Protein AF-A0A937B0P5-F1 (afdb_monomer_lite)

Foldseek 3Di:
DVVVVVVVVVVVVVVVVVPDPPDDPPDDDDDDDDQPDDDPDQDCVVDVDCSNCVVNVVVDQDQWDADPVDPDGDLLRIDGRNHPDDDDDPVVVVVVVVVVVVVVVVVVVVVVCVVVVDDDPVVVDPVVVVLLVLLCQQLAVPDPVSSVVSCCCLVVQLVVCVVVPPCSVVVSVVVSVVSCVVPVRHDDDPDDPPDDDDPPDDPSHD

Structure (mmCIF, N/CA/C/O backbone):
data_AF-A0A937B0P5-F1
#
_entry.id   AF-A0A937B0P5-F1
#
loop_
_atom_site.group_PDB
_atom_site.id
_atom_site.type_symbol
_atom_site.label_atom_id
_atom_site.label_alt_id
_atom_site.label_comp_id
_atom_site.label_asym_id
_atom_site.label_entity_id
_atom_site.label_seq_id
_atom_site.pdbx_PDB_ins_code
_atom_site.Cartn_x
_atom_site.Cartn_y
_atom_site.Cartn_z
_atom_site.occupancy
_atom_site.B_iso_or_equiv
_atom_site.auth_seq_id
_atom_site.auth_comp_id
_atom_site.auth_asym_id
_atom_site.auth_atom_id
_atom_site.pdbx_PDB_model_num
ATOM 1 N N . MET A 1 1 ? -67.106 -35.138 33.686 1.00 59.16 1 MET A N 1
ATOM 2 C CA . MET A 1 1 ? -66.802 -33.686 33.693 1.00 59.16 1 MET A CA 1
ATOM 3 C C . MET A 1 1 ? -65.522 -33.368 34.479 1.00 59.16 1 MET A C 1
ATOM 5 O O . MET A 1 1 ? -64.676 -32.658 33.954 1.00 59.16 1 MET A O 1
ATOM 9 N N . TYR A 1 2 ? -65.306 -33.966 35.658 1.00 56.88 2 TYR A N 1
ATOM 10 C CA . TYR A 1 2 ? -64.129 -33.728 36.516 1.00 5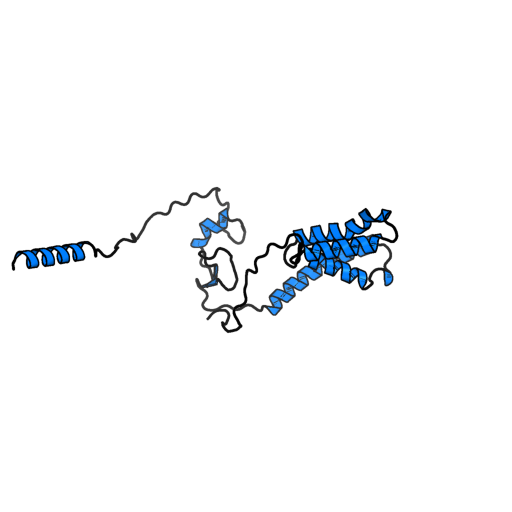6.88 2 TYR A CA 1
ATOM 11 C C . TYR A 1 2 ? -62.754 -34.100 35.920 1.00 56.88 2 TYR A C 1
ATOM 13 O O . TYR A 1 2 ? -61.781 -33.389 36.148 1.00 56.88 2 TYR A O 1
ATOM 21 N N . THR A 1 3 ? -62.661 -35.142 35.087 1.00 57.88 3 THR A N 1
ATOM 22 C CA . THR A 1 3 ? -61.377 -35.602 34.514 1.00 57.88 3 THR A CA 1
ATOM 23 C C . THR A 1 3 ? -60.754 -34.604 33.531 1.00 57.88 3 THR A C 1
ATOM 25 O O . THR A 1 3 ? -59.536 -34.486 33.457 1.00 57.88 3 THR A O 1
ATOM 28 N N . ARG A 1 4 ? -61.577 -33.837 32.798 1.00 54.66 4 ARG A N 1
ATOM 29 C CA . ARG A 1 4 ? -61.087 -32.793 31.879 1.00 54.66 4 ARG A CA 1
ATOM 30 C C . ARG A 1 4 ? -60.632 -31.538 32.622 1.00 54.66 4 ARG A C 1
ATOM 32 O O . ARG A 1 4 ? -59.662 -30.917 32.209 1.00 54.66 4 ARG A O 1
ATOM 39 N N . LEU A 1 5 ? -61.285 -31.209 33.737 1.00 62.34 5 LEU A N 1
ATOM 40 C CA . LEU A 1 5 ? -60.913 -30.066 34.571 1.00 62.34 5 LEU A CA 1
ATOM 41 C C . LEU A 1 5 ? -59.560 -30.294 35.267 1.00 62.34 5 LEU A C 1
ATOM 43 O O . LEU A 1 5 ? -58.724 -29.398 35.290 1.00 62.34 5 LEU A O 1
ATOM 47 N N . ALA A 1 6 ? -59.321 -31.515 35.762 1.00 68.56 6 ALA A N 1
ATOM 48 C CA . ALA A 1 6 ? -58.053 -31.898 36.383 1.00 68.56 6 ALA A CA 1
ATOM 49 C C . ALA A 1 6 ? -56.881 -31.884 35.386 1.00 68.56 6 ALA A C 1
ATOM 51 O O . ALA A 1 6 ? -55.790 -31.435 35.725 1.00 68.56 6 ALA A O 1
ATOM 52 N N . PHE A 1 7 ? -57.114 -32.317 34.142 1.00 69.56 7 PHE A N 1
ATOM 53 C CA . PHE A 1 7 ? -56.084 -32.305 33.102 1.00 69.56 7 PHE A CA 1
ATOM 54 C C . PHE A 1 7 ? -55.722 -30.877 32.666 1.00 69.56 7 PHE A C 1
ATOM 56 O O . PHE A 1 7 ? -54.546 -30.554 32.526 1.00 69.56 7 PHE A O 1
ATOM 63 N N . VAL A 1 8 ? -56.719 -29.994 32.525 1.00 69.56 8 VAL A N 1
ATOM 64 C CA . VAL A 1 8 ? -56.486 -28.581 32.189 1.00 69.56 8 VAL A CA 1
ATOM 65 C C . VAL A 1 8 ? -55.771 -27.858 33.334 1.00 69.56 8 VAL A C 1
ATOM 67 O O . VAL A 1 8 ? -54.764 -27.201 33.083 1.00 69.56 8 VAL A O 1
ATOM 70 N N . ALA A 1 9 ? -56.200 -28.044 34.586 1.00 69.38 9 ALA A N 1
ATOM 71 C CA . ALA A 1 9 ? -55.532 -27.460 35.752 1.00 69.38 9 ALA A CA 1
ATOM 72 C C . ALA A 1 9 ? -54.088 -27.971 35.923 1.00 69.38 9 ALA A C 1
ATOM 74 O O . ALA A 1 9 ? -53.185 -27.180 36.192 1.00 69.38 9 ALA A O 1
ATOM 75 N N . GLY A 1 10 ? -53.852 -29.269 35.696 1.00 69.19 10 GLY A N 1
ATOM 76 C CA . GLY A 1 10 ? -52.511 -29.860 35.718 1.00 69.19 10 GLY A CA 1
ATOM 77 C C . GLY A 1 10 ? -51.607 -29.322 34.607 1.00 69.19 10 GLY A C 1
ATOM 78 O O . GLY A 1 10 ? -50.447 -29.004 34.856 1.00 69.19 10 GLY A O 1
ATOM 79 N N . SER A 1 11 ? -52.147 -29.144 33.396 1.00 64.69 11 SER A N 1
ATOM 80 C CA . SER A 1 11 ? -51.399 -28.581 32.265 1.00 64.69 11 SER A CA 1
ATOM 81 C C . SER A 1 11 ? -51.064 -27.096 32.451 1.00 64.69 11 SER A C 1
ATOM 83 O O . SER A 1 11 ? -49.961 -26.675 32.114 1.00 64.69 11 SER A O 1
ATOM 85 N N . LEU A 1 12 ? -51.961 -26.316 33.067 1.00 64.06 12 LEU A N 1
ATOM 86 C CA . LEU A 1 12 ? -51.730 -24.904 33.374 1.00 64.06 12 LEU A CA 1
ATOM 87 C C . LEU A 1 12 ? -50.669 -24.730 34.473 1.00 64.06 12 LEU A C 1
ATOM 89 O O . LEU A 1 12 ? -49.787 -23.885 34.347 1.00 64.06 12 LEU A O 1
ATOM 93 N N . ALA A 1 13 ? -50.703 -25.572 35.513 1.00 63.16 13 ALA A N 1
ATOM 94 C CA . ALA A 1 13 ? -49.680 -25.587 36.560 1.00 63.16 13 ALA A CA 1
ATOM 95 C C . ALA A 1 13 ? -48.299 -25.993 36.013 1.00 63.16 13 ALA A C 1
ATOM 97 O O . ALA A 1 13 ? -47.288 -25.402 36.391 1.00 63.16 13 ALA A O 1
ATOM 98 N N . ALA A 1 14 ? -48.252 -26.943 35.073 1.00 62.47 14 ALA A N 1
ATOM 99 C CA . ALA A 1 14 ? -47.017 -27.330 34.393 1.00 62.47 14 ALA A CA 1
ATOM 100 C C . ALA A 1 14 ? -46.465 -26.209 33.492 1.00 62.47 14 ALA A C 1
ATOM 102 O O . ALA A 1 14 ? -45.254 -26.009 33.438 1.00 62.47 14 ALA A O 1
ATOM 103 N N . PHE A 1 15 ? -47.331 -25.438 32.827 1.00 61.31 15 PHE A N 1
ATOM 104 C CA . PHE A 1 15 ? -46.908 -24.329 31.966 1.00 61.31 15 PHE A CA 1
ATOM 105 C C . PHE A 1 15 ? -46.329 -23.152 32.770 1.00 61.31 15 PHE A C 1
ATOM 107 O O . PHE A 1 15 ? -45.326 -22.567 32.370 1.00 61.31 15 PHE A O 1
ATOM 114 N N . VAL A 1 16 ? -46.902 -22.861 33.944 1.00 60.50 16 VAL A N 1
ATOM 115 C CA . VAL A 1 16 ? -46.394 -21.832 34.872 1.00 60.50 16 VAL A CA 1
ATOM 116 C C . VAL A 1 16 ? -45.074 -22.258 35.530 1.00 60.50 16 VAL A C 1
ATOM 118 O O . VAL A 1 16 ? -44.217 -21.417 35.790 1.00 60.50 16 VAL A O 1
ATOM 121 N N . ALA A 1 17 ? -44.863 -23.561 35.750 1.00 58.34 17 ALA A N 1
ATOM 122 C CA . ALA A 1 17 ? -43.603 -24.085 36.283 1.00 58.34 17 ALA A CA 1
ATOM 123 C C . ALA A 1 17 ? -42.447 -24.067 35.260 1.00 58.34 17 ALA A C 1
ATOM 125 O O . ALA A 1 17 ? -41.285 -24.006 35.655 1.00 58.34 17 ALA A O 1
ATOM 126 N N . VAL A 1 18 ? -42.749 -24.100 33.956 1.00 58.56 18 VAL A N 1
ATOM 127 C CA . VAL A 1 18 ? -41.745 -24.040 32.875 1.00 58.56 18 VAL A CA 1
ATOM 128 C C . VAL A 1 18 ? -41.383 -22.598 32.500 1.00 58.56 18 VAL A C 1
ATOM 130 O O . VAL A 1 18 ? -40.286 -22.351 32.003 1.00 58.56 18 VAL A O 1
ATOM 133 N N . SER A 1 19 ? -42.241 -21.619 32.799 1.00 50.41 19 SER A N 1
ATOM 134 C CA . SER A 1 19 ? -41.962 -20.195 32.585 1.00 50.41 19 SER A CA 1
ATOM 135 C C . SER A 1 19 ? -41.185 -19.562 33.744 1.00 50.41 19 SER A C 1
ATOM 137 O O . SER A 1 19 ? -41.537 -18.478 34.213 1.00 50.41 19 SER A O 1
ATOM 139 N N . ALA A 1 20 ? -40.139 -20.225 34.237 1.00 54.69 20 ALA A N 1
ATOM 140 C CA . ALA A 1 20 ? -39.179 -19.548 35.094 1.00 54.69 20 ALA A CA 1
ATOM 141 C C . ALA A 1 20 ? -38.452 -18.499 34.231 1.00 54.69 20 ALA A C 1
ATOM 143 O O . ALA A 1 20 ? -37.823 -18.869 33.234 1.00 54.69 20 ALA A O 1
ATOM 144 N N . PRO A 1 21 ? -38.533 -17.197 34.555 1.00 49.72 21 PRO A N 1
ATOM 145 C CA . PRO A 1 21 ? -37.694 -16.219 33.889 1.00 49.72 21 PRO A CA 1
ATOM 146 C C . PRO A 1 21 ? -36.244 -16.628 34.136 1.00 49.72 21 PRO A C 1
ATOM 148 O O . PRO A 1 21 ? -35.876 -16.969 35.261 1.00 49.72 21 PRO A O 1
ATOM 151 N N . ALA A 1 22 ? -35.439 -16.646 33.076 1.00 50.84 22 ALA A N 1
ATOM 152 C CA . ALA A 1 22 ? -34.013 -16.930 33.122 1.00 50.84 22 ALA A CA 1
ATOM 153 C C . ALA A 1 22 ? -33.277 -15.839 33.926 1.00 50.84 22 ALA A C 1
ATOM 155 O O . ALA A 1 22 ? -32.585 -14.986 33.379 1.00 50.84 22 ALA A O 1
ATOM 156 N N . PHE A 1 23 ? -33.446 -15.840 35.245 1.00 57.69 23 PHE A N 1
ATOM 157 C CA . PHE A 1 23 ? -32.650 -15.064 36.179 1.00 57.69 23 PHE A CA 1
ATOM 158 C C . PHE A 1 23 ? -31.406 -15.874 36.511 1.00 57.69 23 PHE A C 1
ATOM 160 O O . PHE A 1 23 ? -31.474 -16.818 37.292 1.00 57.69 23 PHE A O 1
ATOM 167 N N . ALA A 1 24 ? -30.279 -15.501 35.906 1.00 53.12 24 ALA A N 1
ATOM 168 C CA . ALA A 1 24 ? -29.015 -15.291 36.615 1.00 53.12 24 ALA A CA 1
ATOM 169 C C . ALA A 1 24 ? -27.872 -15.082 35.613 1.00 53.12 24 ALA A C 1
ATOM 171 O O . ALA A 1 24 ? -26.995 -15.932 35.454 1.00 53.12 24 ALA A O 1
ATOM 172 N N . GLN A 1 25 ? -27.796 -13.894 35.015 1.00 59.72 25 GLN A N 1
ATOM 173 C CA . GLN A 1 25 ? -26.471 -13.318 34.812 1.00 59.72 25 GLN A CA 1
ATOM 174 C C . GLN A 1 25 ? -25.972 -12.953 36.216 1.00 59.72 25 GLN A C 1
ATOM 176 O O . GLN A 1 25 ? -26.383 -11.943 36.781 1.00 59.72 25 GLN A O 1
ATOM 181 N N . LYS A 1 26 ? -25.204 -13.851 36.853 1.00 60.91 26 LYS A N 1
ATOM 182 C CA . LYS A 1 26 ? -24.660 -13.605 38.197 1.00 60.91 26 LYS A CA 1
ATOM 183 C C . LYS A 1 26 ? -23.848 -12.311 38.163 1.00 60.91 26 LYS A C 1
ATOM 185 O O . LYS A 1 26 ? -22.877 -12.207 37.416 1.00 60.91 26 LYS A O 1
ATOM 190 N N . GLN A 1 27 ? -24.260 -11.330 38.960 1.00 59.31 27 GLN A N 1
ATOM 191 C CA . GLN A 1 27 ? -23.516 -10.091 39.127 1.00 59.31 27 GLN A CA 1
ATOM 192 C C . GLN A 1 27 ? -22.241 -10.409 39.914 1.00 59.31 27 GLN A C 1
ATOM 194 O O . GLN A 1 27 ? -22.297 -10.734 41.097 1.00 59.31 27 GLN A O 1
ATOM 199 N N . GLY A 1 28 ? -21.101 -10.358 39.229 1.00 70.06 28 GLY A N 1
ATOM 200 C CA . GLY A 1 28 ? -19.797 -10.657 39.813 1.00 70.06 28 GLY A CA 1
ATOM 201 C C . GLY A 1 28 ? -19.320 -12.087 39.544 1.00 70.06 28 GLY A C 1
ATOM 202 O O . GLY A 1 28 ? -19.962 -13.077 39.890 1.00 70.06 28 GLY A O 1
ATOM 203 N N . GLY A 1 29 ? -18.139 -12.168 38.936 1.00 78.69 29 GLY A N 1
ATOM 204 C CA . GLY A 1 29 ? -17.363 -13.377 38.698 1.00 78.69 29 GLY A CA 1
ATOM 205 C C . GLY A 1 29 ? -15.924 -12.977 38.381 1.00 78.69 29 GLY A C 1
ATOM 206 O O . GLY A 1 29 ? -15.692 -11.940 37.763 1.00 78.69 29 GLY A O 1
ATOM 207 N N . THR A 1 30 ? -14.945 -13.755 38.838 1.00 77.81 30 THR A N 1
ATOM 208 C CA . THR A 1 30 ? -13.533 -13.478 38.549 1.00 77.81 30 THR A CA 1
ATOM 209 C C . THR A 1 30 ? -13.159 -14.120 37.218 1.00 77.81 30 THR A C 1
ATOM 211 O O . THR A 1 30 ? -13.077 -15.345 37.120 1.00 77.81 30 THR A O 1
ATOM 214 N N . LEU A 1 31 ? -12.919 -13.308 36.188 1.00 78.75 31 LEU A N 1
ATOM 215 C CA . LEU A 1 31 ? -12.387 -13.793 34.918 1.00 78.75 31 LEU A CA 1
ATOM 216 C C . LEU A 1 31 ? -10.870 -13.995 35.054 1.00 78.75 31 LEU A C 1
ATOM 218 O O . LEU A 1 31 ? -10.119 -13.031 35.172 1.00 78.75 31 LEU A O 1
ATOM 222 N N . ARG A 1 32 ? -10.412 -15.252 35.054 1.00 81.06 32 ARG A N 1
ATOM 223 C CA . ARG A 1 32 ? -8.977 -15.582 35.048 1.00 81.06 32 ARG A CA 1
ATOM 224 C C . ARG A 1 32 ? -8.513 -15.744 33.603 1.00 81.06 32 ARG A C 1
ATOM 226 O O . ARG A 1 32 ? -8.820 -16.752 32.974 1.00 81.06 32 ARG A O 1
ATOM 233 N N . VAL A 1 33 ? -7.782 -14.757 33.089 1.00 78.31 33 VAL A N 1
ATOM 234 C CA . VAL A 1 33 ? -7.134 -14.825 31.772 1.00 78.31 33 VAL A CA 1
ATOM 235 C C . VAL A 1 33 ? -5.653 -15.107 31.981 1.00 78.31 33 VAL A C 1
ATOM 237 O O . VAL A 1 33 ? -4.955 -14.335 32.634 1.00 78.31 33 VAL A O 1
ATOM 240 N N . SER A 1 34 ? -5.172 -16.228 31.452 1.00 79.94 34 SER A N 1
ATOM 241 C CA . SER A 1 34 ? -3.745 -16.542 31.464 1.00 79.94 34 SER A CA 1
ATOM 242 C C . SER A 1 34 ? -3.034 -15.701 30.412 1.00 79.94 34 SER A C 1
ATOM 244 O O . SER A 1 34 ? -3.326 -15.813 29.222 1.00 79.94 34 SER A O 1
ATOM 246 N N . HIS A 1 35 ? -2.105 -14.862 30.858 1.00 79.88 35 HIS A N 1
ATOM 247 C CA . HIS A 1 35 ? -1.248 -14.084 29.978 1.00 79.88 35 HIS A CA 1
ATOM 248 C C . HIS A 1 35 ? 0.086 -14.809 29.765 1.00 79.88 35 HIS A C 1
ATOM 250 O O . HIS A 1 35 ? 0.596 -15.435 30.693 1.00 79.88 35 HIS A O 1
ATOM 256 N N . ARG A 1 36 ? 0.601 -14.809 28.528 1.00 75.56 36 ARG A N 1
ATOM 257 C CA . ARG A 1 36 ? 1.743 -15.658 28.139 1.00 75.56 36 ARG A CA 1
ATOM 258 C C . ARG A 1 36 ? 3.078 -15.143 28.680 1.00 75.56 36 ARG A C 1
ATOM 260 O O . ARG A 1 36 ? 3.948 -15.958 28.961 1.00 75.56 36 ARG A O 1
ATOM 267 N N . ASP A 1 37 ? 3.192 -13.832 28.857 1.00 77.62 37 ASP A N 1
ATOM 268 C CA . ASP A 1 37 ? 4.424 -13.137 29.224 1.00 77.62 37 ASP A CA 1
ATOM 269 C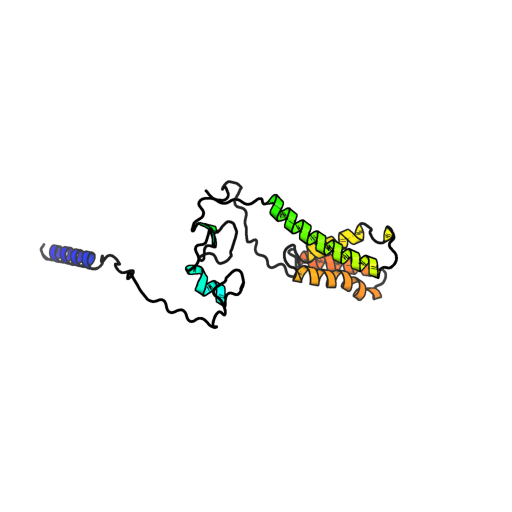 C . ASP A 1 37 ? 4.152 -12.129 30.353 1.00 77.62 37 ASP A C 1
ATOM 271 O O . ASP A 1 37 ? 2.997 -11.836 30.663 1.00 77.62 37 ASP A O 1
ATOM 275 N N . ASN A 1 38 ? 5.196 -11.609 31.002 1.00 80.38 38 ASN A N 1
ATOM 276 C CA . ASN A 1 38 ? 5.049 -10.512 31.960 1.00 80.38 38 ASN A CA 1
ATOM 277 C C . ASN A 1 38 ? 5.262 -9.180 31.223 1.00 80.38 38 ASN A C 1
ATOM 279 O O . ASN A 1 38 ? 6.381 -8.958 30.752 1.00 80.38 38 ASN A O 1
ATOM 283 N N . PRO A 1 39 ? 4.248 -8.300 31.116 1.00 78.88 39 PRO A N 1
ATOM 284 C CA . PRO A 1 39 ? 4.421 -7.025 30.439 1.00 78.88 39 PRO A CA 1
ATOM 285 C C . PRO A 1 39 ? 5.465 -6.188 31.197 1.00 78.88 39 PRO A C 1
ATOM 287 O O . PRO A 1 39 ? 5.409 -6.102 32.428 1.00 78.88 39 PRO A O 1
ATOM 290 N N . PRO A 1 40 ? 6.451 -5.603 30.503 1.00 76.44 40 PRO A N 1
ATOM 291 C CA . PRO A 1 40 ? 7.535 -4.868 31.149 1.00 76.44 40 PRO A CA 1
ATOM 292 C C . PRO A 1 40 ? 7.111 -3.456 31.581 1.00 76.44 40 PRO A C 1
ATOM 294 O O . PRO A 1 40 ? 7.756 -2.880 32.456 1.00 76.44 40 PRO A O 1
ATOM 297 N N . SER A 1 41 ? 6.021 -2.908 31.030 1.00 81.88 41 SER A N 1
ATOM 298 C CA . SER A 1 41 ? 5.446 -1.631 31.463 1.00 81.88 41 SER A CA 1
ATOM 299 C C . SER A 1 41 ? 3.917 -1.604 31.326 1.00 81.88 41 SER A C 1
ATOM 301 O O . SER A 1 41 ? 3.323 -2.473 30.695 1.00 81.88 41 SER A O 1
ATOM 303 N N . ALA A 1 42 ? 3.278 -0.586 31.910 1.00 82.25 42 ALA A N 1
ATOM 304 C CA . ALA A 1 42 ? 1.860 -0.285 31.695 1.00 82.25 42 ALA A CA 1
ATOM 305 C C . ALA A 1 42 ? 1.640 0.797 30.614 1.00 82.25 42 ALA A C 1
ATOM 307 O O . ALA A 1 42 ? 0.532 1.303 30.473 1.00 82.25 42 ALA A O 1
ATOM 308 N N . SER A 1 43 ? 2.678 1.200 29.873 1.00 85.25 43 SER A N 1
ATOM 309 C CA . SER A 1 43 ? 2.614 2.319 28.926 1.00 85.25 43 SER A CA 1
ATOM 310 C C . SER A 1 43 ? 2.335 1.840 27.498 1.00 85.25 43 SER A C 1
ATOM 312 O O . SER A 1 43 ? 3.210 1.287 26.837 1.00 85.25 43 SER A O 1
ATOM 314 N N . ILE A 1 44 ? 1.130 2.111 26.980 1.00 80.81 44 ILE A N 1
ATOM 315 C CA . ILE A 1 44 ? 0.740 1.755 25.597 1.00 80.81 44 ILE A CA 1
ATOM 316 C C . ILE A 1 44 ? 1.497 2.597 24.552 1.00 80.81 44 ILE A C 1
ATOM 318 O O . ILE A 1 44 ? 1.685 2.173 23.414 1.00 80.81 44 ILE A O 1
ATOM 322 N N . HIS A 1 45 ? 1.960 3.793 24.923 1.00 83.56 45 HIS A N 1
ATOM 323 C CA . HIS A 1 45 ? 2.720 4.656 24.013 1.00 83.56 45 HIS A CA 1
ATOM 324 C C . HIS A 1 45 ? 4.181 4.226 23.861 1.00 83.56 45 HIS A C 1
ATOM 326 O O . HIS A 1 45 ? 4.804 4.536 22.848 1.00 83.56 45 HIS A O 1
ATOM 332 N N . GLU A 1 46 ? 4.718 3.526 24.858 1.00 81.25 46 GLU A N 1
ATOM 333 C CA . GLU A 1 46 ? 6.085 3.006 24.842 1.00 81.25 46 GLU A CA 1
ATOM 334 C C . GLU A 1 46 ? 6.138 1.580 24.276 1.00 81.25 46 GLU A C 1
ATOM 336 O O . GLU A 1 46 ? 7.136 1.192 23.671 1.00 81.25 46 GLU A O 1
ATOM 341 N N . GLU A 1 47 ? 5.039 0.823 24.383 1.00 76.75 47 GLU A N 1
ATOM 342 C CA . GLU A 1 47 ? 4.954 -0.556 23.910 1.00 76.75 47 GLU A CA 1
ATOM 343 C C . GLU A 1 47 ? 3.722 -0.840 23.044 1.00 76.75 47 GLU A C 1
ATOM 345 O O . GLU A 1 47 ? 2.587 -0.885 23.515 1.00 76.75 47 GLU A O 1
ATOM 350 N N . ALA A 1 48 ? 3.960 -1.162 21.770 1.00 74.00 48 ALA A N 1
ATOM 351 C CA . ALA A 1 48 ? 2.913 -1.496 20.798 1.00 74.00 48 ALA A CA 1
ATOM 352 C C . ALA A 1 48 ? 2.575 -3.004 20.726 1.00 74.00 48 ALA A C 1
ATOM 354 O O . ALA A 1 48 ? 1.946 -3.466 19.769 1.00 74.00 48 ALA A O 1
ATOM 355 N N . THR A 1 49 ? 3.019 -3.805 21.697 1.00 77.12 49 THR A N 1
ATOM 356 C CA . THR A 1 49 ? 2.872 -5.268 21.663 1.00 77.12 49 THR A CA 1
ATOM 357 C C . THR A 1 49 ? 1.512 -5.699 22.212 1.00 77.12 49 THR A C 1
ATOM 359 O O . THR A 1 49 ? 1.028 -5.159 23.204 1.00 77.12 49 THR A O 1
ATOM 362 N N . ILE A 1 50 ? 0.914 -6.747 21.629 1.00 74.50 50 ILE A N 1
ATOM 363 C CA . ILE A 1 50 ? -0.362 -7.330 22.098 1.00 74.50 50 ILE A CA 1
ATOM 364 C C . ILE A 1 50 ? -0.275 -7.763 23.570 1.00 74.50 50 ILE A C 1
ATOM 366 O O . ILE A 1 50 ? -1.269 -7.684 24.288 1.00 74.50 50 ILE A O 1
ATOM 370 N N . SER A 1 51 ? 0.912 -8.185 24.022 1.00 78.00 51 SER A N 1
ATOM 371 C CA . SER A 1 51 ? 1.156 -8.581 25.411 1.00 78.00 51 SER A CA 1
ATOM 372 C C . SER A 1 51 ? 0.942 -7.438 26.409 1.00 78.00 51 SER A C 1
ATOM 374 O O . SER A 1 51 ? 0.360 -7.651 27.461 1.00 78.00 51 SER A O 1
ATOM 376 N N . THR A 1 52 ? 1.307 -6.207 26.065 1.00 80.31 52 THR A N 1
ATOM 377 C CA . THR A 1 52 ? 1.069 -5.047 26.935 1.00 80.31 52 THR A CA 1
ATOM 378 C C . THR A 1 52 ? -0.317 -4.461 26.687 1.00 80.31 52 THR A C 1
ATOM 380 O O . THR A 1 52 ? -1.069 -4.192 27.619 1.00 80.31 52 THR A O 1
ATOM 383 N N . ASN A 1 53 ? -0.718 -4.336 25.422 1.00 81.31 53 ASN A N 1
ATOM 384 C CA . ASN A 1 53 ? -1.965 -3.663 25.086 1.00 81.31 53 ASN A CA 1
ATOM 385 C C . ASN A 1 53 ? -3.202 -4.437 25.579 1.00 81.31 53 ASN A C 1
ATOM 387 O O . ASN A 1 53 ? -4.080 -3.850 26.192 1.00 81.31 53 ASN A O 1
ATOM 391 N N . MET A 1 54 ? -3.266 -5.762 25.388 1.00 80.38 54 MET A N 1
ATOM 392 C CA . MET A 1 54 ? -4.448 -6.569 25.737 1.00 80.38 54 MET A CA 1
ATOM 393 C C . MET A 1 54 ? -4.837 -6.530 27.235 1.00 80.38 54 MET A C 1
ATOM 395 O O . MET A 1 54 ? -6.022 -6.338 27.511 1.00 80.38 54 MET A O 1
ATOM 399 N N . PRO A 1 55 ? -3.923 -6.720 28.210 1.00 81.31 55 PRO A N 1
ATOM 400 C CA . PRO A 1 55 ? -4.285 -6.689 29.629 1.00 81.31 55 PRO A CA 1
ATOM 401 C C . PRO A 1 55 ? -4.578 -5.281 30.154 1.00 81.31 55 PRO A C 1
ATOM 403 O O . PRO A 1 55 ? -5.373 -5.147 31.083 1.00 81.31 55 PRO A O 1
ATOM 406 N N . PHE A 1 56 ? -3.959 -4.243 29.582 1.00 84.44 56 PHE A N 1
ATOM 407 C CA . PHE A 1 56 ? -4.133 -2.868 30.050 1.00 84.44 56 PHE A CA 1
ATOM 408 C C . PHE A 1 56 ? -5.217 -2.086 29.296 1.00 84.44 56 PHE A C 1
ATOM 410 O O . PHE A 1 56 ? -5.691 -1.081 29.818 1.00 84.44 56 PHE A O 1
ATOM 417 N N . MET A 1 57 ? -5.686 -2.563 28.136 1.00 82.00 57 MET A N 1
ATOM 418 C CA . MET A 1 57 ? -6.762 -1.923 27.363 1.00 82.00 57 MET A CA 1
ATOM 419 C C . MET A 1 57 ? -8.008 -1.566 28.197 1.00 82.00 57 MET A C 1
ATOM 421 O O . MET A 1 57 ? -8.501 -0.456 28.029 1.00 82.00 57 MET A O 1
ATOM 425 N N . PRO A 1 58 ? -8.504 -2.428 29.118 1.00 82.56 58 PRO A N 1
ATOM 426 C CA . PRO A 1 58 ? -9.685 -2.125 29.936 1.00 82.56 58 PRO A CA 1
ATOM 427 C C . PRO A 1 58 ? -9.438 -1.105 31.057 1.00 82.56 58 PRO A C 1
ATOM 429 O O . PRO A 1 58 ? -10.385 -0.687 31.717 1.00 82.56 58 PRO A O 1
ATOM 432 N N . VAL A 1 59 ? -8.174 -0.778 31.346 1.00 84.12 59 VAL A N 1
ATOM 433 C CA . VAL A 1 59 ? -7.786 0.142 32.428 1.00 84.12 59 VAL A CA 1
ATOM 434 C C . VAL A 1 59 ? -7.765 1.587 31.933 1.00 84.12 59 VAL A C 1
ATOM 436 O O . VAL A 1 59 ? -7.972 2.513 32.716 1.00 84.12 59 VAL A O 1
ATOM 439 N N . PHE A 1 60 ? -7.510 1.787 30.641 1.00 85.38 60 PHE A N 1
ATOM 440 C CA . PHE A 1 60 ? -7.439 3.110 30.043 1.00 85.38 60 PHE A CA 1
ATOM 441 C C . PHE A 1 60 ? -8.802 3.580 29.547 1.00 85.38 60 PHE A C 1
ATOM 443 O O . PHE A 1 60 ? -9.546 2.836 28.919 1.00 85.38 60 PHE A O 1
ATOM 450 N N . ASN A 1 61 ? -9.082 4.858 29.793 1.00 89.44 61 ASN A N 1
ATOM 451 C CA . ASN A 1 61 ? -10.238 5.551 29.242 1.00 89.44 61 ASN A CA 1
ATOM 452 C C . ASN A 1 61 ? -9.925 5.963 27.800 1.00 89.44 61 ASN A C 1
ATOM 454 O O . ASN A 1 61 ? -9.121 6.877 27.591 1.00 89.44 61 ASN A O 1
ATOM 458 N N . ASN A 1 62 ? -10.536 5.310 26.810 1.00 89.06 62 ASN A N 1
ATOM 459 C CA . ASN A 1 62 ? -10.310 5.646 25.407 1.00 89.06 62 ASN A CA 1
ATOM 460 C C . ASN A 1 62 ? -11.328 6.681 24.923 1.00 89.06 62 ASN A C 1
ATOM 462 O O . ASN A 1 62 ? -12.425 6.825 25.451 1.00 89.06 62 ASN A O 1
ATOM 466 N N . LEU A 1 63 ? -10.984 7.418 23.871 1.00 90.44 63 LEU A N 1
ATOM 467 C CA . LEU A 1 63 ? -11.964 8.274 23.198 1.00 90.44 63 LEU A CA 1
ATOM 468 C C . LEU A 1 63 ? -12.896 7.428 22.324 1.00 90.44 63 LEU A C 1
ATOM 470 O O . LEU A 1 63 ? -14.118 7.565 22.389 1.00 90.44 63 LEU A O 1
ATOM 474 N N . LEU A 1 64 ? -12.297 6.530 21.543 1.00 88.56 64 LEU A N 1
ATOM 475 C CA . LEU A 1 64 ? -12.946 5.647 20.582 1.00 88.56 64 LEU A CA 1
ATOM 476 C C . LEU A 1 64 ? -12.324 4.253 20.704 1.00 88.56 64 LEU A C 1
ATOM 478 O O . LEU A 1 64 ? -11.110 4.134 20.880 1.00 88.56 64 LEU A O 1
ATOM 482 N N . MET A 1 65 ? -13.134 3.210 20.550 1.00 87.75 65 MET A N 1
ATOM 483 C CA . MET A 1 65 ? -12.693 1.816 20.534 1.00 87.75 65 MET A CA 1
ATOM 484 C C . MET A 1 65 ? -13.196 1.123 19.264 1.00 87.75 65 MET A C 1
ATOM 486 O O . MET A 1 65 ? -14.316 1.362 18.820 1.00 87.75 65 MET A O 1
ATOM 490 N N . PHE A 1 66 ? -12.387 0.251 18.660 1.00 86.81 66 PHE A N 1
ATOM 491 C CA . PHE A 1 66 ? -12.880 -0.624 17.591 1.00 86.81 66 PHE A CA 1
ATOM 492 C C . PHE A 1 66 ? -13.846 -1.659 18.165 1.00 86.81 66 PHE A C 1
ATOM 494 O O . PHE A 1 66 ? -13.551 -2.236 19.212 1.00 86.81 66 PHE A O 1
ATOM 501 N N . ASP A 1 67 ? -14.962 -1.918 17.477 1.00 87.19 67 ASP A N 1
ATOM 502 C CA . ASP A 1 67 ? -15.934 -2.926 17.919 1.00 87.19 67 ASP A CA 1
ATOM 503 C C . ASP A 1 67 ? -15.278 -4.326 17.982 1.00 87.19 67 ASP A C 1
ATOM 505 O O . ASP A 1 67 ? -14.950 -4.888 16.932 1.00 87.19 67 ASP A O 1
ATOM 509 N N . PRO A 1 68 ? -15.116 -4.937 19.177 1.00 80.69 68 PRO A N 1
ATOM 510 C CA . PRO A 1 68 ? -14.476 -6.247 19.318 1.00 80.69 68 PRO A CA 1
ATOM 511 C C . PRO A 1 68 ? -15.273 -7.398 18.692 1.00 80.69 68 PRO A C 1
ATOM 513 O O . PRO A 1 68 ? -14.759 -8.511 18.578 1.00 80.69 68 PRO A O 1
ATOM 516 N N . LYS A 1 69 ? -16.544 -7.171 18.331 1.00 84.19 69 LYS A N 1
ATOM 517 C CA . LYS A 1 69 ? -17.390 -8.167 17.657 1.00 84.19 69 LYS A CA 1
ATOM 518 C C . LYS A 1 69 ? -17.019 -8.332 16.191 1.00 84.19 69 LYS A C 1
ATOM 520 O O . LYS A 1 69 ? -17.307 -9.372 15.598 1.00 84.19 69 LYS A O 1
ATOM 525 N N . GLU A 1 70 ? -16.401 -7.312 15.611 1.00 80.56 70 GLU A N 1
ATOM 526 C CA . GLU A 1 70 ? -16.006 -7.309 14.216 1.00 80.56 70 GLU A CA 1
ATOM 527 C C . GLU A 1 70 ? -14.595 -7.881 14.076 1.00 80.56 70 GLU A C 1
ATOM 529 O O . GLU A 1 70 ? -13.668 -7.557 14.814 1.00 80.56 70 GLU A O 1
ATOM 534 N N . LYS A 1 71 ? -14.405 -8.752 13.085 1.00 77.19 71 LYS A N 1
ATOM 535 C CA . LYS A 1 71 ? -13.107 -9.404 12.857 1.00 77.19 71 LYS A CA 1
ATOM 536 C C . LYS A 1 71 ? -12.052 -8.440 12.297 1.00 77.19 71 LYS A C 1
ATOM 538 O O . LYS A 1 71 ? -10.858 -8.728 12.371 1.00 77.19 71 LYS A O 1
ATOM 543 N N . ILE A 1 72 ? -12.481 -7.342 11.672 1.00 77.81 72 ILE A N 1
ATOM 544 C CA . ILE A 1 72 ? -11.613 -6.401 10.960 1.00 77.81 72 ILE A CA 1
ATOM 545 C C . ILE A 1 72 ? -11.869 -4.988 11.475 1.00 77.81 72 ILE A C 1
ATOM 547 O O . ILE A 1 72 ? -12.943 -4.422 11.272 1.00 77.81 72 ILE A O 1
ATOM 551 N N . ASN A 1 73 ? -10.832 -4.399 12.063 1.00 82.19 73 ASN A N 1
ATOM 552 C CA . ASN A 1 73 ? -10.845 -3.008 12.496 1.00 82.19 73 ASN A CA 1
ATOM 553 C C . ASN A 1 73 ? -10.991 -2.091 11.277 1.00 82.19 73 ASN A C 1
ATOM 555 O O . ASN A 1 73 ? -10.193 -2.155 10.337 1.00 82.19 73 ASN A O 1
ATOM 559 N N . SER A 1 74 ? -12.010 -1.235 11.286 1.00 79.50 74 SER A N 1
ATOM 560 C CA . SER A 1 74 ? -12.244 -0.246 10.233 1.00 79.50 74 SER A CA 1
ATOM 561 C C . SER A 1 74 ? -12.750 1.073 10.826 1.00 79.50 74 SER A C 1
ATOM 563 O O . SER A 1 74 ? -13.379 1.052 11.884 1.00 79.50 74 SER A O 1
ATOM 565 N N . PRO A 1 75 ? -12.478 2.224 10.179 1.00 78.00 75 PRO A N 1
ATOM 566 C CA . PRO A 1 75 ? -12.877 3.540 10.692 1.00 78.00 75 PRO A CA 1
ATOM 567 C C . PRO A 1 75 ? -14.393 3.705 10.856 1.00 78.00 75 PRO A C 1
ATOM 569 O O . PRO A 1 75 ? -14.840 4.452 11.717 1.00 78.00 75 PRO A O 1
ATOM 572 N N . ASP A 1 76 ? -15.180 2.976 10.063 1.00 79.44 76 ASP A N 1
ATOM 573 C CA . ASP A 1 76 ? -16.647 2.990 10.121 1.00 79.44 76 ASP A CA 1
ATOM 574 C C . ASP A 1 76 ? -17.201 2.164 11.299 1.00 79.44 76 ASP A C 1
ATOM 576 O O . ASP A 1 76 ? -18.399 2.177 11.571 1.00 79.44 76 ASP A O 1
ATOM 580 N N . LYS A 1 77 ? -16.337 1.401 11.980 1.00 82.94 77 LYS A N 1
ATOM 581 C CA . LYS A 1 77 ? -16.672 0.455 13.057 1.00 82.94 77 LYS A CA 1
ATOM 582 C C . LYS A 1 77 ? -16.036 0.875 14.380 1.00 82.94 77 LYS A C 1
ATOM 584 O O . LYS A 1 77 ? -15.468 0.059 15.108 1.00 82.94 77 LYS A O 1
ATOM 589 N N . LEU A 1 78 ? -16.107 2.174 14.652 1.00 86.19 78 LEU A N 1
ATOM 590 C CA . LEU A 1 78 ? -15.674 2.786 15.900 1.00 86.19 78 LEU A CA 1
ATOM 591 C C . LEU A 1 78 ? -16.877 2.975 16.821 1.00 86.19 78 LEU A C 1
ATOM 593 O O . LEU A 1 78 ? -17.932 3.449 16.402 1.00 86.19 78 LEU A O 1
ATOM 597 N N . VAL A 1 79 ? -16.697 2.600 18.079 1.00 86.69 79 VAL A N 1
ATOM 598 C CA . VAL A 1 79 ? -17.658 2.788 19.158 1.00 86.69 79 VAL A CA 1
ATOM 599 C C . VAL A 1 79 ? -17.108 3.886 20.071 1.00 86.69 79 VAL A C 1
ATOM 601 O O . VAL A 1 79 ? -15.938 3.804 20.462 1.00 86.69 79 VAL A O 1
ATOM 604 N N . PRO A 1 80 ? -17.889 4.928 20.393 1.00 90.06 80 PRO A N 1
ATOM 605 C CA . PRO A 1 80 ? -17.453 5.939 21.346 1.00 90.06 80 PRO A CA 1
ATOM 606 C C . PRO A 1 80 ? -17.395 5.362 22.762 1.00 90.06 80 PRO A C 1
ATOM 608 O O . PRO A 1 80 ? -18.324 4.677 23.191 1.00 90.06 80 PRO A O 1
ATOM 611 N N . GLU A 1 81 ? -16.313 5.663 23.484 1.00 88.62 81 GLU A N 1
ATOM 612 C CA . GLU A 1 81 ? -16.233 5.441 24.935 1.00 88.62 81 GLU A CA 1
ATOM 613 C C . GLU A 1 81 ? -16.444 6.762 25.684 1.00 88.62 81 GLU A C 1
ATOM 615 O O . GLU A 1 81 ? -17.414 6.894 26.427 1.00 88.62 81 GLU A O 1
ATOM 620 N N . LEU A 1 82 ? -15.574 7.754 25.453 1.00 91.00 82 LEU A N 1
ATOM 621 C CA . LEU A 1 82 ? -15.713 9.108 26.010 1.00 91.00 82 LEU A CA 1
ATOM 622 C C . LEU A 1 82 ? -16.016 10.186 24.959 1.00 91.00 82 LEU A C 1
ATOM 624 O O . LEU A 1 82 ? -16.461 11.272 25.323 1.00 91.00 82 LEU A O 1
ATOM 628 N N . ALA A 1 83 ? -15.737 9.941 23.677 1.00 91.25 83 ALA A N 1
ATOM 629 C CA . ALA A 1 83 ? -15.939 10.950 22.640 1.00 91.25 83 ALA A CA 1
ATOM 630 C C . ALA A 1 83 ? -17.426 11.135 22.299 1.00 91.25 83 ALA A C 1
ATOM 632 O O . ALA A 1 83 ? -18.130 10.161 22.046 1.00 91.25 83 ALA A O 1
ATOM 633 N N . GLU A 1 84 ? -17.881 12.388 22.219 1.00 89.75 84 GLU A N 1
ATOM 634 C CA . GLU A 1 84 ? -19.253 12.720 21.797 1.00 89.75 84 GLU A CA 1
ATOM 635 C C . GLU A 1 84 ? -19.394 12.836 20.271 1.00 89.75 84 GLU A C 1
ATOM 637 O O . GLU A 1 84 ? -20.431 12.478 19.724 1.00 89.75 84 GLU A O 1
ATOM 642 N N . SER A 1 85 ? -18.353 13.305 19.576 1.00 88.19 85 SER A N 1
ATOM 643 C CA . SER A 1 85 ? -18.294 13.391 18.109 1.00 88.19 85 SER A CA 1
ATOM 644 C C . SER A 1 85 ? -16.846 13.287 17.617 1.00 88.19 85 SER A C 1
ATOM 646 O O . SER A 1 85 ? -15.900 13.558 18.364 1.00 88.19 85 SER A O 1
ATOM 648 N N . TRP A 1 86 ? -16.651 12.872 16.363 1.00 88.88 86 TRP A N 1
ATOM 649 C CA . TRP A 1 86 ? -15.332 12.809 15.728 1.00 88.88 86 TRP A CA 1
ATOM 650 C C . TRP A 1 86 ? -15.427 12.993 14.212 1.00 88.88 86 TRP A C 1
ATOM 652 O O . TRP A 1 86 ? -16.401 12.606 13.576 1.00 88.88 86 TRP A O 1
ATOM 662 N N . SER A 1 87 ? -14.382 13.564 13.614 1.00 85.75 87 SER A N 1
ATOM 663 C CA . SER A 1 87 ? -14.270 13.745 12.165 1.00 85.75 87 SER A CA 1
ATOM 664 C C . SER A 1 87 ? -12.806 13.670 11.735 1.00 85.75 87 SER A C 1
ATOM 666 O O . SER A 1 87 ? -11.904 13.964 12.521 1.00 85.75 87 SER A O 1
ATOM 668 N N . TYR A 1 88 ? -12.562 13.265 10.489 1.00 86.06 88 TYR A N 1
ATOM 669 C CA . TYR A 1 88 ? -11.235 13.254 9.875 1.00 86.06 88 TYR A CA 1
ATOM 670 C C . TYR A 1 88 ? -11.314 13.768 8.434 1.00 86.06 88 TYR A C 1
ATOM 672 O O . TYR A 1 88 ? -12.318 13.564 7.753 1.00 86.06 88 TYR A O 1
ATOM 680 N N . ASP A 1 89 ? -10.250 14.419 7.955 1.00 89.75 89 ASP A N 1
ATOM 681 C CA . ASP A 1 89 ? -10.168 14.894 6.570 1.00 89.75 89 ASP A CA 1
ATOM 682 C C . ASP A 1 89 ? -9.589 13.799 5.652 1.00 89.75 89 ASP A C 1
ATOM 684 O O . ASP A 1 89 ? -8.371 13.571 5.650 1.00 89.75 89 ASP A O 1
ATOM 688 N N . PRO A 1 90 ? -10.417 13.134 4.821 1.00 85.44 90 PRO A N 1
ATOM 689 C CA . PRO A 1 90 ? -9.942 12.082 3.930 1.00 85.44 90 PRO A CA 1
ATOM 690 C C . PRO A 1 90 ? -8.984 12.611 2.858 1.00 85.44 90 PRO A C 1
ATOM 692 O O . PRO A 1 90 ? -8.177 11.841 2.333 1.00 85.44 90 PRO A O 1
ATOM 695 N N . THR A 1 91 ? -9.062 13.898 2.515 1.00 92.31 91 THR A N 1
ATOM 696 C CA . THR A 1 91 ? -8.207 14.522 1.504 1.00 92.31 91 THR A CA 1
ATOM 697 C C . THR A 1 91 ? -6.791 14.628 2.037 1.00 92.31 91 THR A C 1
ATOM 699 O O . THR A 1 91 ? -5.868 14.101 1.417 1.00 92.31 91 THR A O 1
ATOM 702 N N . ASN A 1 92 ? -6.619 15.233 3.215 1.00 91.62 92 ASN A N 1
ATOM 703 C CA . ASN A 1 92 ? -5.310 15.368 3.841 1.00 91.62 92 ASN A CA 1
ATOM 704 C C . ASN A 1 92 ? -4.698 13.998 4.171 1.00 91.62 92 ASN A C 1
ATOM 706 O O . ASN A 1 92 ? -3.533 13.755 3.859 1.00 91.62 92 ASN A O 1
ATOM 710 N N . THR A 1 93 ? -5.485 13.051 4.694 1.00 89.38 93 THR A N 1
ATOM 711 C CA . THR A 1 93 ? -4.988 11.695 4.984 1.00 89.38 93 THR A CA 1
ATOM 712 C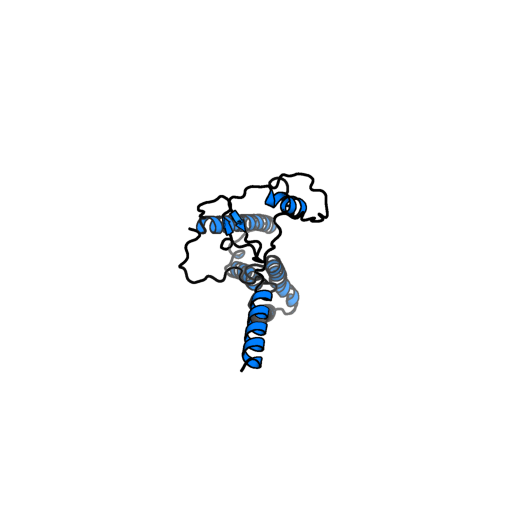 C . THR A 1 93 ? -4.499 10.971 3.725 1.00 89.38 93 THR A C 1
ATOM 714 O O . THR A 1 93 ? -3.431 10.361 3.729 1.00 89.38 93 THR A O 1
ATOM 717 N N . LYS A 1 94 ? -5.240 11.044 2.613 1.00 87.94 94 LYS A N 1
ATOM 718 C CA . LYS A 1 94 ? -4.811 10.416 1.352 1.00 87.94 94 LYS A CA 1
ATOM 719 C C . LYS A 1 94 ? -3.622 11.141 0.727 1.00 87.94 94 LYS A C 1
ATOM 721 O O . LYS A 1 94 ? -2.724 10.485 0.203 1.00 87.94 94 LYS A O 1
ATOM 726 N N . LEU A 1 95 ? -3.600 12.471 0.795 1.00 96.12 95 LEU A N 1
ATOM 727 C CA . LEU A 1 95 ? -2.519 13.285 0.250 1.00 96.12 95 LEU A CA 1
ATOM 728 C C . LEU A 1 95 ? -1.210 13.065 1.009 1.00 96.12 95 LEU A C 1
ATOM 730 O O . LEU A 1 95 ? -0.171 12.917 0.377 1.00 96.12 95 LEU A O 1
ATOM 734 N N . THR A 1 96 ? -1.247 12.987 2.339 1.00 94.88 96 THR A N 1
ATOM 735 C CA . THR A 1 96 ? -0.062 12.685 3.155 1.00 94.88 96 THR A CA 1
ATOM 736 C C . THR A 1 96 ? 0.444 11.269 2.896 1.00 94.88 96 THR A C 1
ATOM 738 O O . THR A 1 96 ? 1.642 11.088 2.695 1.00 94.88 96 THR A O 1
ATOM 741 N N . ALA A 1 97 ? -0.446 10.276 2.780 1.00 91.81 97 ALA A N 1
ATOM 742 C CA . ALA A 1 97 ? -0.061 8.921 2.380 1.00 91.81 97 ALA A CA 1
ATOM 743 C C . ALA A 1 97 ? 0.606 8.889 0.989 1.00 91.81 97 ALA A C 1
ATOM 745 O O . ALA A 1 97 ? 1.637 8.236 0.811 1.00 91.81 97 ALA A O 1
ATOM 746 N N . PHE A 1 98 ? 0.062 9.628 0.014 1.00 92.56 98 PHE A N 1
ATOM 747 C CA . PHE A 1 98 ? 0.667 9.780 -1.311 1.00 92.56 98 PHE A CA 1
ATOM 748 C C . PHE A 1 98 ? 2.019 10.501 -1.248 1.00 92.56 98 PHE A C 1
ATOM 750 O O . PHE A 1 98 ? 2.978 10.038 -1.858 1.00 92.56 98 PHE A O 1
ATOM 757 N N . ALA A 1 99 ? 2.124 11.590 -0.484 1.00 96.75 99 ALA A N 1
ATOM 758 C CA . ALA A 1 99 ? 3.348 12.372 -0.338 1.00 96.75 99 ALA A CA 1
ATOM 759 C C . ALA A 1 99 ? 4.483 11.552 0.293 1.00 96.75 99 ALA A C 1
ATOM 761 O O . ALA A 1 99 ? 5.608 11.587 -0.200 1.00 96.75 99 ALA A O 1
ATOM 762 N N . ILE A 1 100 ? 4.186 10.757 1.326 1.00 96.44 100 ILE A N 1
ATOM 763 C CA . ILE A 1 100 ? 5.151 9.835 1.940 1.00 96.44 100 ILE A CA 1
ATOM 764 C C . ILE A 1 100 ? 5.600 8.782 0.917 1.00 96.44 100 ILE A C 1
ATOM 766 O O . ILE A 1 100 ? 6.795 8.537 0.767 1.00 96.44 100 ILE A O 1
ATOM 770 N N . GLY A 1 101 ? 4.671 8.194 0.156 1.00 91.81 101 GLY A N 1
ATOM 771 C CA . GLY A 1 101 ? 5.015 7.254 -0.916 1.00 91.81 101 GLY A CA 1
ATOM 772 C C . GLY A 1 101 ? 5.896 7.883 -2.004 1.00 91.81 101 GLY A C 1
ATOM 773 O O . GLY A 1 101 ? 6.911 7.305 -2.397 1.00 91.81 101 GLY A O 1
ATOM 774 N N . ALA A 1 102 ? 5.552 9.092 -2.449 1.00 93.69 102 ALA A N 1
ATOM 775 C CA . ALA A 1 102 ? 6.313 9.854 -3.434 1.00 93.69 102 ALA A CA 1
ATOM 776 C C . ALA A 1 102 ? 7.716 10.221 -2.926 1.00 93.69 102 ALA A C 1
ATOM 778 O O . ALA A 1 102 ? 8.671 10.187 -3.699 1.00 93.69 102 ALA A O 1
ATOM 779 N N . MET A 1 103 ? 7.866 10.500 -1.628 1.00 96.88 103 MET A N 1
ATOM 780 C CA . MET A 1 103 ? 9.166 10.731 -0.996 1.00 96.88 103 MET A CA 1
ATOM 781 C C . MET A 1 103 ? 10.079 9.504 -1.128 1.00 96.88 103 MET A C 1
ATOM 783 O O . MET A 1 103 ? 11.220 9.641 -1.570 1.00 96.88 103 MET A O 1
ATOM 787 N N . PHE A 1 104 ? 9.585 8.300 -0.816 1.00 94.31 104 PHE A N 1
ATOM 788 C CA . PHE A 1 104 ? 10.360 7.065 -0.993 1.00 94.31 104 PHE A CA 1
ATOM 789 C C . PHE A 1 104 ? 10.692 6.788 -2.464 1.00 94.31 104 PHE A C 1
ATOM 791 O O . PHE A 1 104 ? 11.814 6.384 -2.772 1.00 94.31 104 PHE A O 1
ATOM 798 N N . ALA A 1 105 ? 9.753 7.043 -3.381 1.00 90.44 105 ALA A N 1
ATOM 799 C CA . ALA A 1 105 ? 9.997 6.912 -4.816 1.00 90.44 105 ALA A CA 1
ATOM 800 C C . ALA A 1 105 ? 11.086 7.887 -5.307 1.00 90.44 105 ALA A C 1
ATOM 802 O O . ALA A 1 105 ? 11.980 7.490 -6.053 1.00 90.44 105 ALA A O 1
ATOM 803 N N . GLY A 1 106 ? 11.063 9.139 -4.838 1.00 92.94 106 GLY A N 1
ATOM 804 C CA . GLY A 1 106 ? 12.097 10.135 -5.125 1.00 92.94 106 GLY A CA 1
ATOM 805 C C . GLY A 1 106 ? 13.466 9.741 -4.567 1.00 92.94 106 GLY A C 1
ATOM 806 O O . GLY A 1 106 ? 14.477 9.891 -5.253 1.00 92.94 106 GLY A O 1
ATOM 807 N N . PHE A 1 107 ? 13.504 9.163 -3.362 1.00 95.56 107 PHE A N 1
ATOM 808 C CA . PHE A 1 107 ? 14.736 8.637 -2.773 1.00 95.56 107 PHE A CA 1
ATOM 809 C C . PHE A 1 107 ? 15.302 7.478 -3.601 1.00 95.56 107 PHE A C 1
ATOM 811 O O . PHE A 1 107 ? 16.480 7.481 -3.929 1.00 95.56 107 PHE A O 1
ATOM 818 N N . ALA A 1 108 ? 14.473 6.526 -4.036 1.00 90.88 108 ALA A N 1
ATOM 819 C CA . ALA A 1 108 ? 14.914 5.461 -4.940 1.00 90.88 108 ALA A CA 1
ATOM 820 C C . ALA A 1 108 ? 15.444 6.012 -6.282 1.00 90.88 108 ALA A C 1
ATOM 822 O O . ALA A 1 108 ? 16.474 5.554 -6.782 1.00 90.88 108 ALA A O 1
ATOM 823 N N . GLY A 1 109 ? 14.781 7.034 -6.833 1.00 88.69 109 GLY A N 1
ATOM 824 C CA . GLY A 1 109 ? 15.206 7.718 -8.055 1.00 88.69 109 GLY A CA 1
ATOM 825 C C . GLY A 1 109 ? 16.578 8.390 -7.940 1.00 88.69 109 GLY A C 1
ATOM 826 O O . GLY A 1 109 ? 17.354 8.352 -8.895 1.00 88.69 109 GLY A O 1
ATOM 827 N N . SER A 1 110 ? 16.931 8.944 -6.774 1.00 91.12 110 SER A N 1
ATOM 828 C CA . SER A 1 110 ? 18.250 9.558 -6.568 1.00 91.12 110 SER A CA 1
ATOM 829 C C . SER A 1 110 ? 19.383 8.523 -6.574 1.00 91.12 110 SER A C 1
ATOM 831 O O . SER A 1 110 ? 20.422 8.760 -7.195 1.00 91.12 110 SER A O 1
ATOM 833 N N . PHE A 1 111 ? 19.175 7.334 -5.990 1.00 91.12 111 PHE A N 1
ATOM 834 C CA . PHE A 1 111 ? 20.135 6.225 -6.108 1.00 91.12 111 PHE A CA 1
ATOM 835 C C . PHE A 1 111 ? 20.260 5.722 -7.542 1.00 91.12 111 PHE A C 1
ATOM 837 O O . PHE A 1 111 ? 21.371 5.441 -7.995 1.00 91.12 111 PHE A O 1
ATOM 844 N N . PHE A 1 112 ? 19.146 5.619 -8.268 1.00 86.00 112 PHE A N 1
ATOM 845 C CA . PHE A 1 112 ? 19.163 5.227 -9.675 1.00 86.00 112 PHE A CA 1
ATOM 846 C C . PHE A 1 112 ? 19.981 6.216 -10.520 1.00 86.00 112 PHE A C 1
ATOM 848 O O . PHE A 1 112 ? 20.890 5.807 -11.243 1.00 86.00 112 PHE A O 1
ATOM 855 N N . ALA A 1 113 ? 19.748 7.519 -10.345 1.00 87.88 113 ALA A N 1
ATOM 856 C CA . ALA A 1 113 ? 20.522 8.577 -10.992 1.00 87.88 113 ALA A CA 1
ATOM 857 C C . ALA A 1 113 ? 22.027 8.475 -10.680 1.00 87.88 113 ALA A C 1
ATOM 859 O O . ALA A 1 113 ? 22.858 8.544 -11.589 1.00 87.88 113 ALA A O 1
ATOM 860 N N . ALA A 1 114 ? 22.386 8.232 -9.414 1.00 88.88 114 ALA A N 1
ATOM 861 C CA . ALA A 1 114 ? 23.778 8.049 -9.001 1.00 88.88 114 ALA A CA 1
ATOM 862 C C . ALA A 1 114 ? 24.441 6.813 -9.645 1.00 88.88 114 ALA A C 1
ATOM 864 O O . ALA A 1 114 ? 25.646 6.821 -9.907 1.00 88.88 114 ALA A O 1
ATOM 865 N N . LYS A 1 115 ? 23.674 5.751 -9.932 1.00 86.31 115 LYS A N 1
ATOM 866 C CA . LYS A 1 115 ? 24.169 4.527 -10.586 1.00 86.31 115 LYS A CA 1
ATOM 867 C C . LYS A 1 115 ? 24.329 4.679 -12.098 1.00 86.31 115 LYS A C 1
ATOM 869 O O . LYS A 1 115 ? 25.277 4.116 -12.644 1.00 86.31 115 LYS A O 1
ATOM 874 N N . GLN A 1 116 ? 23.450 5.433 -12.757 1.00 80.38 116 GLN A N 1
ATOM 875 C CA . GLN A 1 116 ? 23.433 5.558 -14.217 1.00 80.38 116 GLN A CA 1
ATOM 876 C C . GLN A 1 116 ? 24.602 6.404 -14.763 1.00 80.38 116 GLN A C 1
ATOM 878 O O . GLN A 1 116 ? 24.974 6.238 -15.921 1.00 80.38 116 GLN A O 1
ATOM 883 N N . ARG A 1 117 ? 25.224 7.268 -13.934 1.00 81.25 117 ARG A N 1
ATOM 884 C CA . ARG A 1 117 ? 26.355 8.192 -14.234 1.00 81.25 117 ARG A CA 1
ATOM 885 C C . ARG A 1 117 ? 26.129 9.215 -15.357 1.00 81.25 117 ARG A C 1
ATOM 887 O O . ARG A 1 117 ? 26.812 10.233 -15.381 1.00 81.25 117 ARG A O 1
ATOM 894 N N . PHE A 1 118 ? 25.189 8.967 -16.257 1.00 82.69 118 PHE A N 1
ATOM 895 C CA . PHE A 1 118 ? 24.770 9.848 -17.333 1.00 82.69 118 PHE A CA 1
ATOM 896 C C . PHE A 1 118 ? 23.253 9.741 -17.502 1.00 82.69 118 PHE A C 1
ATOM 898 O O . PHE A 1 118 ? 22.694 8.643 -17.497 1.00 82.69 118 PHE A O 1
ATOM 905 N N . ILE A 1 119 ? 22.588 10.888 -17.622 1.00 82.50 119 ILE A N 1
ATOM 906 C CA . ILE A 1 119 ? 21.134 10.997 -17.751 1.00 82.50 119 ILE A CA 1
ATOM 907 C C . ILE A 1 119 ? 20.842 11.752 -19.042 1.00 82.50 119 ILE A C 1
ATOM 909 O O . ILE A 1 119 ? 21.238 12.909 -19.179 1.00 82.50 119 ILE A O 1
ATOM 913 N N . SER A 1 120 ? 20.142 11.100 -19.970 1.00 86.44 120 SER A N 1
ATOM 914 C CA . SER A 1 120 ? 19.587 11.731 -21.167 1.00 86.44 120 SER A CA 1
ATOM 915 C C . SER A 1 120 ? 18.056 11.628 -21.163 1.00 86.44 120 SER A C 1
ATOM 917 O O . SER A 1 120 ? 17.498 10.765 -20.475 1.00 86.44 120 SER A O 1
ATOM 919 N N . PRO A 1 121 ? 17.348 12.486 -21.921 1.00 80.88 121 PRO A N 1
ATOM 920 C CA . PRO A 1 121 ? 15.897 12.393 -22.080 1.00 80.88 121 PRO A CA 1
ATOM 921 C C . PRO A 1 121 ? 15.430 11.050 -22.659 1.00 80.88 121 PRO A C 1
ATOM 923 O O . PRO A 1 121 ? 14.297 10.644 -22.413 1.00 80.88 121 PRO A O 1
ATOM 926 N N . GLU A 1 122 ? 16.296 10.332 -23.386 1.00 84.31 122 GLU A N 1
ATOM 927 C CA . GLU A 1 122 ? 15.967 9.002 -23.910 1.00 84.31 122 GLU A CA 1
ATOM 928 C C . GLU A 1 122 ? 15.836 7.943 -22.803 1.00 84.31 122 GLU A C 1
ATOM 930 O O . GLU A 1 122 ? 15.136 6.953 -22.996 1.00 84.31 122 GLU A O 1
ATOM 935 N N . SER A 1 123 ? 16.441 8.158 -21.629 1.00 79.31 123 SER A N 1
ATOM 936 C CA . SER A 1 123 ? 16.351 7.237 -20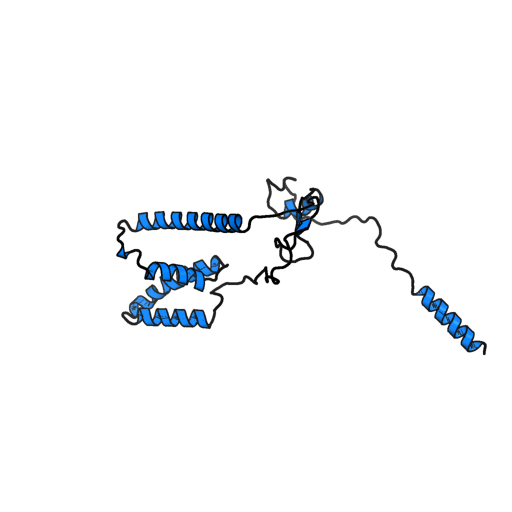.487 1.00 79.31 123 SER A CA 1
ATOM 937 C C . SER A 1 123 ? 15.004 7.287 -19.753 1.00 79.31 123 SER A C 1
ATOM 939 O O . SER A 1 123 ? 14.733 6.416 -18.934 1.00 79.31 123 SER A O 1
ATOM 941 N N . PHE A 1 124 ? 14.170 8.303 -20.004 1.00 83.88 124 PHE A N 1
ATOM 942 C CA . PHE A 1 124 ? 12.899 8.532 -19.298 1.00 83.88 124 PHE A CA 1
ATOM 943 C C . PHE A 1 124 ? 11.730 8.708 -20.273 1.00 83.88 124 PHE A C 1
ATOM 945 O O . PHE A 1 124 ? 10.892 9.601 -20.143 1.00 83.88 124 PHE A O 1
ATOM 952 N N . VAL A 1 125 ? 11.685 7.844 -21.282 1.00 89.44 125 VAL A N 1
ATOM 953 C CA . VAL A 1 125 ? 10.602 7.798 -22.266 1.00 89.44 125 VAL A CA 1
ATOM 954 C C . VAL A 1 125 ? 9.308 7.236 -21.669 1.00 89.44 125 VAL A C 1
ATOM 956 O O . VAL A 1 125 ? 9.311 6.515 -20.674 1.00 89.44 125 VAL A O 1
ATOM 959 N N . PHE A 1 126 ? 8.179 7.519 -22.325 1.00 86.81 126 PHE A N 1
ATOM 960 C CA . PHE A 1 126 ? 6.850 7.056 -21.904 1.00 86.81 126 PHE A CA 1
ATOM 961 C C . PHE A 1 126 ? 6.769 5.541 -21.656 1.00 86.81 126 PHE A C 1
ATOM 963 O O . PHE A 1 126 ? 6.044 5.097 -20.770 1.00 86.81 126 PHE A O 1
ATOM 970 N N . ILE A 1 127 ? 7.515 4.732 -22.415 1.00 83.75 127 ILE A N 1
ATOM 971 C CA . ILE A 1 127 ? 7.479 3.279 -22.230 1.00 83.75 127 ILE A CA 1
ATOM 972 C C . ILE A 1 127 ? 8.035 2.855 -20.861 1.00 83.75 127 ILE A C 1
ATOM 974 O O . ILE A 1 127 ? 7.488 1.938 -20.256 1.00 83.75 127 ILE A O 1
ATOM 978 N N . GLU A 1 128 ? 9.030 3.563 -20.317 1.00 85.81 128 GLU A N 1
ATOM 979 C CA . GLU A 1 128 ? 9.588 3.272 -18.988 1.00 85.81 128 GLU A CA 1
ATOM 980 C C . GLU A 1 128 ? 8.558 3.546 -17.882 1.00 85.81 128 GLU A C 1
ATOM 982 O O . GLU A 1 128 ? 8.355 2.724 -16.986 1.00 85.81 128 GLU A O 1
ATOM 987 N N . SER A 1 129 ? 7.818 4.658 -17.973 1.00 87.88 129 SER A N 1
ATOM 988 C CA . SER A 1 129 ? 6.746 4.952 -17.012 1.00 87.88 129 SER A CA 1
ATOM 989 C C . SER A 1 129 ? 5.564 3.988 -17.149 1.00 87.88 129 SER A C 1
ATOM 991 O O . SER A 1 129 ? 4.988 3.576 -16.138 1.00 87.88 129 SER A O 1
ATOM 993 N N . ALA A 1 130 ? 5.244 3.557 -18.373 1.00 87.50 130 ALA A N 1
ATOM 994 C CA . ALA A 1 130 ? 4.237 2.531 -18.623 1.00 87.50 130 ALA A CA 1
ATOM 995 C C . ALA A 1 130 ? 4.629 1.174 -18.011 1.00 87.50 130 ALA A C 1
ATOM 997 O O . ALA A 1 130 ? 3.770 0.504 -17.438 1.00 87.50 130 ALA A O 1
ATOM 998 N N . ILE A 1 131 ? 5.910 0.785 -18.063 1.00 85.75 131 ILE A N 1
ATOM 999 C CA . ILE A 1 131 ? 6.415 -0.444 -17.429 1.00 85.75 131 ILE A CA 1
ATOM 1000 C C . ILE A 1 131 ? 6.298 -0.357 -15.902 1.00 85.75 131 ILE A C 1
ATOM 1002 O O . ILE A 1 131 ? 5.791 -1.290 -15.280 1.00 85.75 131 ILE A O 1
ATOM 1006 N N . ILE A 1 132 ? 6.693 0.765 -15.288 1.00 88.88 132 ILE A N 1
ATOM 1007 C CA . ILE A 1 132 ? 6.562 0.967 -13.832 1.00 88.88 132 ILE A CA 1
ATOM 1008 C C . ILE A 1 132 ? 5.090 0.880 -13.399 1.00 88.88 132 ILE A C 1
ATOM 1010 O O . ILE A 1 132 ? 4.765 0.211 -12.415 1.00 88.88 132 ILE A O 1
ATOM 1014 N N . LEU A 1 133 ? 4.178 1.498 -14.154 1.00 88.50 133 LEU A N 1
ATOM 1015 C CA . LEU A 1 133 ? 2.743 1.400 -13.894 1.00 88.50 133 LEU A CA 1
ATOM 1016 C C . LEU A 1 133 ? 2.232 -0.038 -14.071 1.00 88.50 133 LEU A C 1
ATOM 1018 O O . LEU A 1 133 ? 1.478 -0.529 -13.230 1.00 88.50 133 LEU A O 1
ATOM 1022 N N . ALA A 1 134 ? 2.682 -0.743 -15.110 1.00 86.19 134 ALA A N 1
ATOM 1023 C CA . ALA A 1 134 ? 2.326 -2.138 -15.347 1.00 86.19 134 ALA A CA 1
ATOM 1024 C C . ALA A 1 134 ? 2.790 -3.058 -14.208 1.00 86.19 134 ALA A C 1
ATOM 1026 O O . ALA A 1 134 ? 2.040 -3.951 -13.821 1.00 86.19 134 ALA A O 1
ATOM 1027 N N . ILE A 1 135 ? 3.967 -2.815 -13.618 1.00 89.25 135 ILE A N 1
ATOM 1028 C CA . ILE A 1 135 ? 4.456 -3.534 -12.431 1.00 89.25 135 ILE A CA 1
ATOM 1029 C C . ILE A 1 135 ? 3.486 -3.376 -11.255 1.00 89.25 135 ILE A C 1
ATOM 1031 O O . ILE A 1 135 ? 3.114 -4.368 -10.626 1.00 89.25 135 ILE A O 1
ATOM 1035 N N . VAL A 1 136 ? 3.031 -2.153 -10.967 1.00 87.44 136 VAL A N 1
ATOM 1036 C CA . VAL A 1 136 ? 2.105 -1.895 -9.850 1.00 87.44 136 VAL A CA 1
ATOM 1037 C C . VAL A 1 136 ? 0.731 -2.520 -10.108 1.00 87.44 136 VAL A C 1
ATOM 1039 O O . VAL A 1 136 ? 0.152 -3.143 -9.216 1.00 87.44 136 VAL A O 1
ATOM 1042 N N . VAL A 1 137 ? 0.220 -2.406 -11.336 1.00 84.75 137 VAL A N 1
ATOM 1043 C CA . VAL A 1 137 ? -1.080 -2.970 -11.730 1.00 84.75 137 VAL A CA 1
ATOM 1044 C C . VAL A 1 137 ? -1.050 -4.502 -11.706 1.00 84.75 137 VAL A C 1
ATOM 1046 O O . VA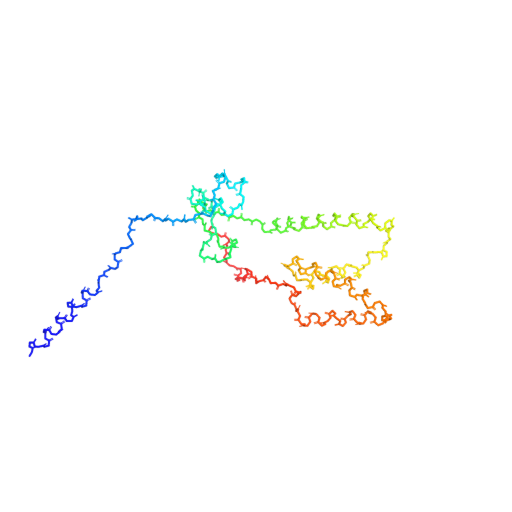L A 1 137 ? -1.950 -5.119 -11.137 1.00 84.75 137 VAL A O 1
ATOM 1049 N N . LEU A 1 138 ? 0.002 -5.123 -12.248 1.00 86.00 138 LEU A N 1
ATOM 1050 C CA . LEU A 1 138 ? 0.176 -6.578 -12.269 1.00 86.00 138 LEU A CA 1
ATOM 1051 C C . LEU A 1 138 ? 0.497 -7.146 -10.878 1.00 86.00 138 LEU A C 1
ATOM 1053 O O . LEU A 1 138 ? 0.090 -8.261 -10.553 1.00 86.00 138 LEU A O 1
ATOM 1057 N N . GLY A 1 139 ? 1.187 -6.394 -10.020 1.00 87.12 139 GLY A N 1
ATOM 1058 C CA . GLY A 1 139 ? 1.386 -6.763 -8.616 1.00 87.12 139 GLY A CA 1
ATOM 1059 C C . GLY A 1 139 ? 0.094 -6.728 -7.791 1.00 87.12 139 GLY A C 1
ATOM 1060 O O . GLY A 1 139 ? -0.080 -7.538 -6.876 1.00 87.12 139 GLY A O 1
ATOM 1061 N N . GLY A 1 140 ? -0.833 -5.845 -8.172 1.00 85.06 140 GLY A N 1
ATOM 1062 C CA . GLY A 1 140 ? -2.127 -5.612 -7.535 1.00 85.06 140 GLY A CA 1
ATOM 1063 C C . GLY A 1 140 ? -2.089 -4.443 -6.543 1.00 85.06 140 GLY A C 1
ATOM 1064 O O . GLY A 1 140 ? -1.170 -4.336 -5.731 1.00 85.06 140 GLY A O 1
ATOM 1065 N N . MET A 1 141 ? -3.129 -3.592 -6.559 1.00 72.12 141 MET A N 1
ATOM 1066 C CA . MET A 1 141 ? -3.231 -2.290 -5.852 1.00 72.12 141 MET A CA 1
ATOM 1067 C C . MET A 1 141 ? -3.274 -2.341 -4.303 1.00 72.12 141 MET A C 1
ATOM 1069 O O . MET A 1 141 ? -3.836 -1.466 -3.651 1.00 72.12 141 MET A O 1
ATOM 1073 N N . GLY A 1 142 ? -2.698 -3.359 -3.671 1.00 72.19 142 GLY A N 1
ATOM 1074 C CA . GLY A 1 142 ? -2.710 -3.493 -2.214 1.00 72.19 142 GLY A CA 1
ATOM 1075 C C . GLY A 1 142 ? -1.770 -4.551 -1.647 1.00 72.19 142 GLY A C 1
ATOM 1076 O O . GLY A 1 142 ? -1.908 -4.882 -0.474 1.00 72.19 142 GLY A O 1
ATOM 1077 N N . SER A 1 143 ? -0.847 -5.096 -2.447 1.00 83.69 143 SER A N 1
ATOM 1078 C CA . SER A 1 143 ? 0.105 -6.122 -2.006 1.00 83.69 143 SER A CA 1
ATOM 1079 C C . SER A 1 143 ? 1.534 -5.697 -2.323 1.00 83.69 143 SER A C 1
ATOM 1081 O O . SER A 1 143 ? 1.955 -5.750 -3.475 1.00 83.69 143 SER A O 1
ATOM 1083 N N . GLN A 1 144 ? 2.299 -5.311 -1.297 1.00 86.12 144 GLN A N 1
ATOM 1084 C CA . GLN A 1 144 ? 3.719 -4.968 -1.459 1.00 86.12 144 GLN A CA 1
ATOM 1085 C C . GLN A 1 144 ? 4.514 -6.160 -2.014 1.00 86.12 144 GLN A C 1
ATOM 1087 O O . GLN A 1 144 ? 5.286 -6.001 -2.955 1.00 86.12 144 GLN A O 1
ATOM 1092 N N . ILE A 1 145 ? 4.256 -7.369 -1.501 1.00 87.62 145 ILE A N 1
ATOM 1093 C CA . ILE A 1 145 ? 4.894 -8.608 -1.976 1.00 87.62 145 ILE A CA 1
ATOM 1094 C C . ILE A 1 145 ? 4.520 -8.881 -3.441 1.00 87.62 145 ILE A C 1
ATOM 1096 O O . ILE A 1 145 ? 5.379 -9.249 -4.240 1.00 87.62 145 ILE A O 1
ATOM 1100 N N . GLY A 1 146 ? 3.256 -8.651 -3.816 1.00 87.88 146 GLY A N 1
ATOM 1101 C CA . GLY A 1 146 ? 2.796 -8.781 -5.199 1.00 87.88 146 GLY A CA 1
ATOM 1102 C C . GLY A 1 146 ? 3.536 -7.847 -6.158 1.00 87.88 146 GLY A C 1
ATOM 1103 O O . GLY A 1 146 ? 3.965 -8.292 -7.219 1.00 87.88 146 GLY A O 1
ATOM 1104 N N . VAL A 1 147 ? 3.741 -6.584 -5.769 1.00 89.44 147 VAL A N 1
ATOM 1105 C CA . VAL A 1 147 ? 4.489 -5.593 -6.564 1.00 89.44 147 VAL A CA 1
ATOM 1106 C C . VAL A 1 147 ? 5.966 -5.971 -6.697 1.00 89.44 147 VAL A C 1
ATOM 1108 O O . VAL A 1 147 ? 6.512 -5.882 -7.793 1.00 89.44 147 VAL A O 1
ATOM 1111 N N . VAL A 1 148 ? 6.609 -6.454 -5.629 1.00 90.56 148 VAL A N 1
ATOM 1112 C CA . VAL A 1 148 ? 8.011 -6.909 -5.687 1.00 90.56 148 VAL A CA 1
ATOM 1113 C C . VAL A 1 148 ? 8.169 -8.090 -6.648 1.00 90.56 148 VAL A C 1
ATOM 1115 O O . VAL A 1 148 ? 9.055 -8.068 -7.501 1.00 90.56 148 VAL A O 1
ATOM 1118 N N . LEU A 1 149 ? 7.288 -9.095 -6.577 1.00 89.19 149 LEU A N 1
ATOM 1119 C CA . LEU A 1 149 ? 7.321 -10.211 -7.527 1.00 89.19 149 LEU A CA 1
ATOM 1120 C C . LEU A 1 149 ? 7.032 -9.763 -8.962 1.00 89.19 149 LEU A C 1
ATOM 1122 O O . LEU A 1 149 ? 7.678 -10.248 -9.887 1.00 89.19 149 LEU A O 1
ATOM 1126 N N . ALA A 1 150 ? 6.096 -8.832 -9.152 1.00 88.94 150 ALA A N 1
ATOM 1127 C CA . ALA A 1 150 ? 5.793 -8.273 -10.465 1.00 88.94 150 ALA A CA 1
ATOM 1128 C C . ALA A 1 150 ? 6.996 -7.531 -11.060 1.00 88.94 150 ALA A C 1
ATOM 1130 O O . ALA A 1 150 ? 7.249 -7.666 -12.253 1.00 88.94 150 ALA A O 1
ATOM 1131 N N . ALA A 1 151 ? 7.760 -6.800 -10.243 1.00 90.62 151 ALA A N 1
ATOM 1132 C CA . ALA A 1 151 ? 8.975 -6.116 -10.676 1.00 90.62 151 ALA A CA 1
ATOM 1133 C C . ALA A 1 151 ? 10.046 -7.116 -11.126 1.00 90.62 151 ALA A C 1
ATOM 1135 O O . ALA A 1 151 ? 10.573 -6.996 -12.229 1.00 90.62 151 ALA A O 1
ATOM 1136 N N . VAL A 1 152 ? 10.321 -8.142 -10.311 1.00 89.69 152 VAL A N 1
ATOM 1137 C CA . VAL A 1 152 ? 11.284 -9.203 -10.654 1.00 89.69 152 VAL A CA 1
ATOM 1138 C C . VAL A 1 152 ? 10.862 -9.929 -11.928 1.00 89.69 152 VAL A C 1
ATOM 1140 O O . VAL A 1 152 ? 11.694 -10.179 -12.794 1.00 89.69 152 VAL A O 1
ATOM 1143 N N . LEU A 1 153 ? 9.572 -10.232 -12.069 1.00 86.94 153 LEU A N 1
ATOM 1144 C CA . LEU A 1 153 ? 9.045 -10.899 -13.250 1.00 86.94 153 LEU A CA 1
ATOM 1145 C C . LEU A 1 153 ? 9.143 -9.996 -14.480 1.00 86.94 153 LEU A C 1
ATOM 1147 O O . LEU A 1 153 ? 9.715 -10.410 -15.473 1.00 86.94 153 LEU A O 1
ATOM 1151 N N . LEU A 1 154 ? 8.645 -8.762 -14.451 1.00 85.88 154 LEU A N 1
ATOM 1152 C CA . LEU A 1 154 ? 8.612 -7.928 -15.658 1.00 85.88 154 LEU A CA 1
ATOM 1153 C C . LEU A 1 154 ? 9.985 -7.420 -16.091 1.00 85.88 154 LEU A C 1
ATOM 1155 O O . LEU A 1 154 ? 10.202 -7.252 -17.286 1.00 85.88 154 LEU A O 1
ATOM 1159 N N . ILE A 1 155 ? 10.911 -7.223 -15.153 1.00 86.56 155 ILE A N 1
ATOM 1160 C CA . ILE A 1 155 ? 12.290 -6.834 -15.466 1.00 86.56 155 ILE A CA 1
ATOM 1161 C C . ILE A 1 155 ? 13.124 -8.067 -15.851 1.00 86.56 155 ILE A C 1
ATOM 1163 O O . ILE A 1 155 ? 13.916 -8.005 -16.786 1.00 86.56 155 ILE A O 1
ATOM 1167 N N . GLY A 1 156 ? 12.939 -9.202 -15.168 1.00 85.56 156 GLY A N 1
ATOM 1168 C CA . GLY A 1 156 ? 13.733 -10.416 -15.386 1.00 85.56 156 GLY A CA 1
ATOM 1169 C C . GLY A 1 156 ? 13.272 -11.285 -16.561 1.00 85.56 156 GLY A C 1
ATOM 1170 O O . GLY A 1 156 ? 14.092 -11.921 -17.217 1.00 85.56 156 GLY A O 1
ATOM 1171 N N . LEU A 1 157 ? 11.977 -11.305 -16.874 1.00 82.25 157 LEU A N 1
ATOM 1172 C CA . LEU A 1 157 ? 11.411 -12.156 -17.925 1.00 82.25 157 LEU A CA 1
ATOM 1173 C C . LEU A 1 157 ? 11.938 -11.814 -19.336 1.00 82.25 157 LEU A C 1
ATOM 1175 O O . LEU A 1 157 ? 12.285 -12.744 -20.067 1.00 82.25 157 LEU A O 1
ATOM 1179 N N . PRO A 1 158 ? 12.082 -10.534 -19.744 1.00 76.88 158 PRO A N 1
ATOM 1180 C CA . PRO A 1 158 ? 12.760 -10.189 -20.994 1.00 76.88 158 PRO A CA 1
ATOM 1181 C C . PRO A 1 158 ? 14.221 -10.652 -21.040 1.00 76.88 158 PRO A C 1
ATOM 1183 O O . PRO A 1 158 ? 14.705 -11.007 -22.114 1.00 76.88 158 PRO A O 1
ATOM 1186 N N . GLU A 1 159 ? 14.922 -10.665 -19.904 1.00 82.81 159 GLU A N 1
ATOM 1187 C CA . GLU A 1 159 ? 16.320 -11.106 -19.824 1.00 82.81 159 GLU A CA 1
ATOM 1188 C C . GLU A 1 159 ? 16.441 -12.624 -20.024 1.00 82.81 159 GLU A C 1
ATOM 1190 O O . GLU A 1 159 ? 17.327 -13.089 -20.735 1.00 82.81 159 GLU A O 1
ATOM 1195 N N . TRP A 1 160 ? 15.498 -13.411 -19.498 1.00 81.69 160 TRP A N 1
ATOM 1196 C CA . TRP A 1 160 ? 15.427 -14.857 -19.765 1.00 81.69 160 TRP A CA 1
ATOM 1197 C C . TRP A 1 160 ? 15.115 -15.178 -21.225 1.00 81.69 160 TRP A C 1
ATOM 1199 O O . TRP A 1 160 ? 15.610 -16.156 -21.775 1.00 81.69 160 TRP A O 1
ATOM 1209 N N . PHE A 1 161 ? 14.316 -14.334 -21.872 1.00 79.44 161 PHE A N 1
ATOM 1210 C CA . PHE A 1 161 ? 13.986 -14.454 -23.289 1.00 79.44 161 PHE A CA 1
ATOM 1211 C C . PHE A 1 161 ? 14.983 -13.739 -24.208 1.00 79.44 161 PHE A C 1
ATOM 1213 O O . PHE A 1 161 ? 14.712 -13.588 -25.402 1.00 79.44 161 PHE A O 1
ATOM 1220 N N . ARG A 1 162 ? 16.141 -13.308 -23.691 1.00 78.12 162 ARG A N 1
ATOM 1221 C CA . ARG A 1 162 ? 17.173 -12.611 -24.472 1.00 78.12 162 ARG A CA 1
ATOM 1222 C C . ARG A 1 162 ? 17.644 -13.430 -25.675 1.00 78.12 162 ARG A C 1
ATOM 1224 O O . ARG A 1 162 ? 17.845 -12.861 -26.745 1.00 78.12 162 ARG A O 1
ATOM 1231 N N . ASP A 1 163 ? 17.721 -14.750 -25.533 1.00 80.19 163 ASP A N 1
ATOM 1232 C CA . ASP A 1 163 ? 18.194 -15.652 -26.590 1.00 80.19 163 ASP A CA 1
ATOM 1233 C C . ASP A 1 163 ? 17.183 -15.834 -27.745 1.00 80.19 163 ASP A C 1
ATOM 1235 O O . ASP A 1 163 ? 17.545 -16.321 -28.814 1.00 80.19 163 ASP A O 1
ATOM 1239 N N . LEU A 1 164 ? 15.927 -15.386 -27.585 1.00 77.50 164 LEU A N 1
ATOM 1240 C CA . LEU A 1 164 ? 14.891 -15.414 -28.634 1.00 77.50 164 LEU A CA 1
ATOM 1241 C C . LEU A 1 164 ? 15.007 -14.254 -29.643 1.00 77.50 164 LEU A C 1
ATOM 1243 O O . LEU A 1 164 ? 14.217 -14.169 -30.590 1.00 77.50 164 LEU A O 1
ATOM 1247 N N . GLY A 1 165 ? 15.965 -13.340 -29.447 1.00 82.44 165 GLY A N 1
ATOM 1248 C CA . GLY A 1 165 ? 16.231 -12.218 -30.347 1.00 82.44 165 GLY A CA 1
ATOM 1249 C C . GLY A 1 165 ? 14.991 -11.352 -30.591 1.00 82.44 165 GLY A C 1
ATOM 1250 O O . GLY A 1 165 ? 14.408 -10.791 -29.662 1.00 82.44 165 GLY A O 1
ATOM 1251 N N . ASN A 1 166 ? 14.559 -11.264 -31.852 1.00 81.38 166 ASN A N 1
ATOM 1252 C CA . ASN A 1 166 ? 13.436 -10.418 -32.275 1.00 81.38 166 ASN A CA 1
ATOM 1253 C C . ASN A 1 166 ? 12.077 -10.861 -31.703 1.00 81.38 166 ASN A C 1
ATOM 1255 O O . ASN A 1 166 ? 11.171 -10.039 -31.572 1.00 81.38 166 ASN A O 1
ATOM 1259 N N . TYR A 1 167 ? 11.926 -12.134 -31.321 1.00 83.81 167 TYR A N 1
ATOM 1260 C CA . TYR A 1 167 ? 10.671 -12.649 -30.763 1.00 83.81 167 TYR A CA 1
ATOM 1261 C C . TYR A 1 167 ? 10.510 -12.357 -29.268 1.00 83.81 167 TYR A C 1
ATOM 1263 O O . TYR A 1 167 ? 9.428 -12.572 -28.723 1.00 83.81 167 TYR A O 1
ATOM 1271 N N . ARG A 1 168 ? 11.539 -11.816 -28.599 1.00 81.88 168 ARG A N 1
ATOM 1272 C CA . ARG A 1 168 ? 11.512 -11.507 -27.161 1.00 81.88 168 ARG A CA 1
ATOM 1273 C C . ARG A 1 168 ? 10.325 -10.630 -26.771 1.00 81.88 168 ARG A C 1
ATOM 1275 O O . ARG A 1 168 ? 9.637 -10.927 -25.801 1.00 81.88 168 ARG A O 1
ATOM 1282 N N . MET A 1 169 ? 10.078 -9.556 -27.520 1.00 79.50 169 MET A N 1
ATOM 1283 C CA . MET A 1 169 ? 9.011 -8.603 -27.191 1.00 79.50 169 MET A CA 1
ATOM 1284 C C . MET A 1 169 ? 7.618 -9.226 -27.371 1.00 79.50 169 MET A C 1
ATOM 1286 O O . MET A 1 169 ? 6.697 -8.924 -26.617 1.00 79.50 169 MET A O 1
ATOM 1290 N N . LEU A 1 170 ? 7.487 -10.141 -28.337 1.00 84.75 170 LEU A N 1
ATOM 1291 C CA . LEU A 1 170 ? 6.258 -10.886 -28.598 1.00 84.75 170 LEU A CA 1
ATOM 1292 C C . LEU A 1 170 ? 6.008 -11.938 -27.509 1.00 84.75 170 LEU A C 1
ATOM 1294 O O . LEU A 1 170 ? 4.897 -12.023 -26.990 1.00 84.75 170 LEU A O 1
ATOM 1298 N N . ALA A 1 171 ? 7.047 -12.672 -27.096 1.00 81.94 171 ALA A N 1
ATOM 1299 C CA . ALA A 1 171 ? 6.988 -13.601 -25.968 1.00 81.94 171 ALA A CA 1
ATOM 1300 C C . ALA A 1 171 ? 6.650 -12.880 -24.652 1.00 81.94 171 ALA A C 1
ATOM 1302 O O . ALA A 1 171 ? 5.802 -13.345 -23.892 1.00 81.94 171 ALA A O 1
ATOM 1303 N N . PHE A 1 172 ? 7.251 -11.710 -24.418 1.00 81.50 172 PHE A N 1
ATOM 1304 C CA . PHE A 1 172 ? 6.953 -10.859 -23.269 1.00 81.50 172 PHE A CA 1
ATOM 1305 C C . PHE A 1 172 ? 5.493 -10.395 -23.260 1.00 81.50 172 PHE A C 1
ATOM 1307 O O . PHE A 1 172 ? 4.802 -10.593 -22.264 1.00 81.50 172 PHE A O 1
ATOM 1314 N N . GLY A 1 173 ? 5.001 -9.831 -24.370 1.00 83.25 173 GLY A N 1
ATOM 1315 C CA . GLY A 1 173 ? 3.612 -9.381 -24.486 1.00 83.25 173 GLY A CA 1
ATOM 1316 C C . GLY A 1 173 ? 2.610 -10.519 -24.284 1.00 83.25 173 GLY A C 1
ATOM 1317 O O . GLY A 1 173 ? 1.633 -10.358 -23.556 1.00 83.25 173 GLY A O 1
ATOM 1318 N N . LEU A 1 174 ? 2.887 -11.696 -24.852 1.00 86.00 174 LEU A N 1
ATOM 1319 C CA . LEU A 1 174 ? 2.049 -12.884 -24.688 1.00 86.00 174 LEU A CA 1
ATOM 1320 C C . LEU A 1 174 ? 2.038 -13.377 -23.235 1.00 86.00 174 LEU A C 1
ATOM 1322 O O . LEU A 1 174 ? 0.967 -13.636 -22.691 1.00 86.00 174 LEU A O 1
ATOM 1326 N N . ALA A 1 175 ? 3.197 -13.439 -22.574 1.00 81.94 175 ALA A N 1
ATOM 1327 C CA . ALA A 1 175 ? 3.278 -13.781 -21.155 1.00 81.94 175 ALA A CA 1
ATOM 1328 C C . ALA A 1 175 ? 2.507 -12.779 -20.277 1.00 81.94 175 ALA A C 1
ATOM 1330 O O . ALA A 1 175 ? 1.800 -13.182 -19.354 1.00 81.94 175 ALA A O 1
ATOM 1331 N N . MET A 1 176 ? 2.580 -11.487 -20.606 1.00 80.12 176 MET A N 1
ATOM 1332 C CA . MET A 1 176 ? 1.830 -10.423 -19.935 1.00 80.12 176 MET A CA 1
ATOM 1333 C C . MET A 1 176 ? 0.315 -10.638 -20.044 1.00 80.12 176 MET A C 1
ATOM 1335 O O . MET A 1 176 ? -0.391 -10.638 -19.034 1.00 80.12 176 MET A O 1
ATOM 1339 N N . VAL A 1 177 ? -0.181 -10.904 -21.257 1.00 84.75 177 VAL A N 1
ATOM 1340 C CA . VAL A 1 177 ? -1.603 -11.187 -21.502 1.00 84.75 177 VAL A CA 1
ATOM 1341 C C . VAL A 1 177 ? -2.049 -12.438 -20.749 1.00 84.75 177 VAL A C 1
ATOM 1343 O O . VAL A 1 177 ? -3.091 -12.411 -20.098 1.00 84.75 177 VAL A O 1
ATOM 1346 N N . LEU A 1 178 ? -1.259 -13.515 -20.765 1.00 84.88 178 LEU A N 1
ATOM 1347 C CA . LEU A 1 178 ? -1.590 -14.735 -20.024 1.00 84.88 178 LEU A CA 1
ATOM 1348 C C . LEU A 1 178 ? -1.707 -14.469 -18.518 1.00 84.88 178 LEU A C 1
ATOM 1350 O O . LEU A 1 178 ? -2.659 -14.931 -17.892 1.00 84.88 178 LEU A O 1
ATOM 1354 N N . ILE A 1 179 ? -0.798 -13.684 -17.933 1.00 79.56 179 ILE A N 1
ATOM 1355 C CA . ILE A 1 179 ? -0.878 -13.331 -16.509 1.00 79.56 179 ILE A CA 1
ATOM 1356 C C . ILE A 1 179 ? -2.130 -12.494 -16.224 1.00 79.56 179 ILE A C 1
ATOM 1358 O O . ILE A 1 179 ? -2.813 -12.755 -15.236 1.00 79.56 179 ILE A O 1
ATOM 1362 N N . MET A 1 180 ? -2.479 -11.538 -17.087 1.00 81.25 180 MET A N 1
ATOM 1363 C CA . MET A 1 180 ? -3.704 -10.744 -16.928 1.00 81.25 180 MET A CA 1
ATOM 1364 C C . MET A 1 180 ? -4.975 -11.597 -17.030 1.00 81.25 180 MET A C 1
ATOM 1366 O O . MET A 1 180 ? -5.920 -11.373 -16.275 1.00 81.25 180 MET A O 1
ATOM 1370 N N . VAL A 1 181 ? -4.989 -12.601 -17.913 1.00 83.38 181 VAL A N 1
ATOM 1371 C CA . VAL A 1 181 ? -6.121 -13.525 -18.085 1.00 83.38 181 VAL A CA 1
ATOM 1372 C C . VAL A 1 181 ? -6.260 -14.461 -16.883 1.00 83.38 181 VAL A C 1
ATOM 1374 O O . VAL A 1 181 ? -7.355 -14.617 -16.348 1.00 83.38 181 VAL A O 1
ATOM 1377 N N . PHE A 1 182 ? -5.163 -15.067 -16.422 1.00 78.94 182 PHE A N 1
ATOM 1378 C CA . PHE A 1 182 ? -5.209 -16.031 -15.319 1.00 78.94 182 PHE A CA 1
ATOM 1379 C C . PHE A 1 182 ? -5.252 -15.376 -13.931 1.00 78.94 182 PHE A C 1
ATOM 1381 O O . PHE A 1 182 ? -5.735 -15.989 -12.976 1.00 78.94 182 PHE A O 1
ATOM 1388 N N . ARG A 1 183 ? -4.748 -14.145 -13.780 1.00 76.88 183 ARG A N 1
ATOM 1389 C CA . ARG A 1 183 ? -4.642 -13.425 -12.497 1.00 76.88 183 ARG A CA 1
ATOM 1390 C C . ARG A 1 183 ? -5.029 -11.941 -12.637 1.00 76.88 183 ARG A C 1
ATOM 1392 O O . ARG A 1 183 ? -4.215 -11.063 -12.356 1.00 76.88 183 ARG A O 1
ATOM 1399 N N . PRO A 1 184 ? -6.304 -11.631 -12.943 1.00 68.19 184 PRO A N 1
ATOM 1400 C CA . PRO A 1 184 ? -6.772 -10.263 -13.214 1.00 68.19 184 PRO A CA 1
ATOM 1401 C C . PRO A 1 184 ? -6.725 -9.317 -12.003 1.00 68.19 184 PRO A C 1
ATOM 1403 O O . PRO A 1 184 ? -6.833 -8.105 -12.159 1.00 68.19 184 PRO A O 1
ATOM 1406 N N . ARG A 1 185 ? -6.578 -9.847 -10.780 1.00 70.62 185 ARG A N 1
ATOM 1407 C CA . ARG A 1 185 ? -6.434 -9.039 -9.553 1.00 70.62 185 ARG A CA 1
ATOM 1408 C C . ARG A 1 185 ? -4.970 -8.744 -9.200 1.00 70.62 185 ARG A C 1
ATOM 1410 O O . ARG A 1 185 ? -4.722 -8.049 -8.221 1.00 70.62 185 ARG A O 1
ATOM 1417 N N . GLY A 1 186 ? -4.026 -9.269 -9.980 1.00 72.81 186 GLY A N 1
ATOM 1418 C CA . GLY A 1 186 ? -2.591 -9.233 -9.726 1.00 72.81 186 GLY A CA 1
ATOM 1419 C C . GLY A 1 186 ? -2.042 -10.525 -9.108 1.00 72.81 186 GLY A C 1
ATOM 1420 O O . GLY A 1 186 ? -2.793 -11.430 -8.727 1.00 72.81 186 GLY A O 1
ATOM 1421 N N . LEU A 1 187 ? -0.712 -10.634 -9.018 1.00 73.50 187 LEU A N 1
ATOM 1422 C CA . LEU A 1 187 ? -0.017 -11.882 -8.662 1.00 73.50 187 LEU A CA 1
ATOM 1423 C C . LEU A 1 187 ? -0.397 -12.421 -7.273 1.00 73.50 187 LEU A C 1
ATOM 1425 O O . LEU A 1 187 ? -0.756 -13.593 -7.155 1.00 73.50 187 LEU A O 1
ATOM 1429 N N . ILE A 1 188 ? -0.371 -11.582 -6.228 1.00 70.88 188 ILE A N 1
ATOM 1430 C CA . ILE A 1 188 ? -0.636 -11.990 -4.828 1.00 70.88 188 ILE A CA 1
ATOM 1431 C C . ILE A 1 188 ? -1.661 -11.069 -4.144 1.00 70.88 188 ILE A C 1
ATOM 1433 O O . ILE A 1 188 ? -1.651 -10.880 -2.929 1.00 70.88 188 ILE A O 1
ATOM 1437 N N . ALA A 1 189 ? -2.565 -10.446 -4.894 1.00 61.34 189 ALA A N 1
ATOM 1438 C CA . ALA A 1 189 ? -3.556 -9.560 -4.293 1.00 61.34 189 ALA A CA 1
ATOM 1439 C C . ALA A 1 189 ? -4.621 -10.352 -3.509 1.00 61.34 189 ALA A C 1
ATOM 1441 O O . ALA A 1 189 ? -5.649 -10.746 -4.053 1.00 61.34 189 ALA A O 1
ATOM 1442 N N . HIS A 1 190 ? -4.382 -10.565 -2.215 1.00 60.56 190 HIS A N 1
ATOM 1443 C CA . HIS A 1 190 ? -5.411 -10.895 -1.231 1.00 60.56 190 HIS A CA 1
ATOM 1444 C C . HIS A 1 190 ? -5.666 -9.660 -0.373 1.00 60.56 190 HIS A C 1
ATOM 1446 O O . HIS A 1 190 ? -5.145 -9.515 0.728 1.00 60.56 190 HIS A O 1
ATOM 1452 N N . ARG A 1 191 ? -6.474 -8.741 -0.896 1.00 55.94 191 ARG A N 1
ATOM 1453 C CA . ARG A 1 191 ? -7.200 -7.806 -0.043 1.00 55.94 191 ARG A CA 1
ATOM 1454 C C . ARG A 1 191 ? -8.658 -7.908 -0.441 1.00 55.94 191 ARG A C 1
ATOM 1456 O O . ARG A 1 191 ? -9.061 -7.405 -1.490 1.00 55.94 191 ARG A O 1
ATOM 1463 N N . GLU A 1 192 ? -9.431 -8.635 0.359 1.00 56.12 192 GLU A N 1
ATOM 1464 C CA . GLU A 1 192 ? -10.878 -8.475 0.320 1.00 56.12 192 GLU A CA 1
ATOM 1465 C C . GLU A 1 192 ? -11.158 -6.988 0.585 1.00 56.12 192 GLU A C 1
ATOM 1467 O O . GLU A 1 192 ? -10.535 -6.417 1.487 1.00 56.12 192 GLU A O 1
ATOM 1472 N N . PRO A 1 193 ? -11.993 -6.315 -0.225 1.00 53.59 193 PRO A N 1
ATOM 1473 C CA . PRO A 1 193 ? -12.333 -4.924 0.019 1.00 53.59 193 PRO A CA 1
ATOM 1474 C C . PRO A 1 193 ? -12.933 -4.817 1.420 1.00 53.59 193 PRO A C 1
ATOM 1476 O O . PRO A 1 193 ? -14.059 -5.254 1.643 1.00 53.59 193 PRO A O 1
ATOM 1479 N N . SER A 1 194 ? -12.172 -4.262 2.364 1.00 54.88 194 SER A N 1
ATOM 1480 C CA . SER A 1 194 ? -12.617 -4.083 3.750 1.00 54.88 194 SER A CA 1
ATOM 1481 C C . SER A 1 194 ? -13.773 -3.088 3.849 1.00 54.88 194 SER A C 1
ATOM 1483 O O . SER A 1 194 ? -14.484 -3.070 4.844 1.00 54.88 194 SER A O 1
ATOM 1485 N N . ILE A 1 195 ? -13.967 -2.273 2.807 1.00 55.56 195 ILE A N 1
ATOM 1486 C CA . ILE A 1 195 ? -15.031 -1.283 2.698 1.00 55.56 195 ILE A CA 1
ATOM 1487 C C . ILE A 1 195 ? -15.757 -1.528 1.375 1.00 55.56 195 ILE A C 1
ATOM 1489 O O . ILE A 1 195 ? -15.260 -1.197 0.296 1.00 55.56 195 ILE A O 1
ATOM 1493 N N . ARG A 1 196 ? -16.950 -2.123 1.453 1.00 52.12 196 ARG A N 1
ATOM 1494 C CA . ARG A 1 196 ? -17.957 -1.977 0.398 1.00 52.12 196 ARG A CA 1
ATOM 1495 C C . ARG A 1 196 ? -18.719 -0.705 0.729 1.00 52.12 196 ARG A C 1
ATOM 1497 O O . ARG A 1 196 ? -19.462 -0.686 1.704 1.00 52.12 196 ARG A O 1
ATOM 1504 N N . LEU A 1 197 ? -18.487 0.350 -0.047 1.00 53.25 197 LEU A N 1
ATOM 1505 C CA . LEU A 1 197 ? -19.210 1.608 0.103 1.00 53.25 197 LEU A CA 1
ATOM 1506 C C . LEU A 1 197 ? -20.709 1.318 -0.034 1.00 53.25 197 LEU A C 1
ATOM 1508 O O . LEU A 1 197 ? -21.175 0.945 -1.112 1.00 53.25 197 LEU A O 1
ATOM 1512 N N . HIS A 1 198 ? -21.452 1.448 1.064 1.00 53.97 198 HIS A N 1
ATOM 1513 C CA . HIS A 1 198 ? -22.886 1.678 0.964 1.00 53.97 198 HIS A CA 1
ATOM 1514 C C . HIS A 1 198 ? -23.093 3.065 0.331 1.00 53.97 198 HIS A C 1
ATOM 1516 O O . HIS A 1 198 ? -22.271 3.958 0.562 1.00 53.97 198 HIS A O 1
ATOM 1522 N N . PRO A 1 199 ? -24.125 3.242 -0.514 1.00 44.25 199 PRO A N 1
ATOM 1523 C CA . PRO A 1 199 ? -24.376 4.506 -1.194 1.00 44.25 199 PRO A CA 1
ATOM 1524 C C . PRO A 1 199 ? -24.400 5.670 -0.198 1.00 44.25 199 PRO A C 1
ATOM 1526 O O . PRO A 1 199 ? -24.970 5.565 0.887 1.00 44.25 199 PRO A O 1
ATOM 1529 N N . ALA A 1 200 ? -23.715 6.748 -0.584 1.00 48.94 200 ALA A N 1
ATOM 1530 C CA . ALA A 1 200 ? -23.445 7.929 0.222 1.00 48.94 200 ALA A CA 1
ATOM 1531 C C . ALA A 1 200 ? -24.736 8.502 0.826 1.00 48.94 200 ALA A C 1
ATOM 1533 O O . ALA A 1 200 ? -25.581 9.043 0.116 1.00 48.94 200 ALA A O 1
ATOM 1534 N N . GLY A 1 201 ? -24.874 8.357 2.143 1.00 47.81 201 GLY A N 1
ATOM 1535 C CA . GLY A 1 201 ? -26.043 8.819 2.888 1.00 47.81 201 GLY A CA 1
ATOM 1536 C C . GLY A 1 201 ? -25.921 8.742 4.411 1.00 47.81 201 GLY A C 1
ATOM 1537 O O . GLY A 1 201 ? -26.772 9.290 5.100 1.00 47.81 201 GLY A O 1
ATOM 1538 N N . SER A 1 202 ? -24.876 8.125 4.966 1.00 49.81 202 SER A N 1
ATOM 1539 C CA . SER A 1 202 ? -24.630 8.130 6.410 1.00 49.81 202 SER A CA 1
ATOM 1540 C C . SER A 1 202 ? -23.373 8.933 6.709 1.00 49.81 202 SER A C 1
ATOM 1542 O O . SER A 1 202 ? -22.266 8.507 6.372 1.00 49.81 202 SER A O 1
ATOM 1544 N N . GLY A 1 203 ? -23.568 10.107 7.308 1.00 43.97 203 GLY A N 1
ATOM 1545 C CA . GLY A 1 203 ? -22.502 10.894 7.910 1.00 43.97 203 GLY A CA 1
ATOM 1546 C C . GLY A 1 203 ? -21.642 10.038 8.837 1.00 43.97 203 GLY A C 1
ATOM 1547 O O . GLY A 1 203 ? -22.112 9.087 9.464 1.00 43.97 203 GLY A O 1
ATOM 1548 N N . VAL A 1 204 ? -20.354 10.351 8.847 1.00 57.59 204 VAL A N 1
ATOM 1549 C CA . VAL A 1 204 ? -19.386 9.792 9.784 1.00 57.59 204 VAL A CA 1
ATOM 1550 C C . VAL A 1 204 ? -19.763 10.302 11.176 1.00 57.59 204 VAL A C 1
ATOM 1552 O O . VAL A 1 204 ? -19.591 11.486 11.434 1.00 57.59 204 VAL A O 1
ATOM 1555 N N . GLY A 1 205 ? -20.289 9.402 12.015 1.00 50.94 205 GLY A N 1
ATOM 1556 C CA . GLY A 1 205 ? -20.685 9.658 13.408 1.00 50.94 205 GLY A CA 1
ATOM 1557 C C . GLY A 1 205 ? -21.941 10.533 13.582 1.00 50.94 205 GLY A C 1
ATOM 1558 O O . GLY A 1 205 ? -22.348 11.203 12.632 1.00 50.94 205 GLY A O 1
ATOM 1559 N N . PRO A 1 206 ? -22.601 10.494 14.759 1.00 46.00 206 PRO A N 1
ATOM 1560 C CA . PRO A 1 206 ? -23.502 11.573 15.166 1.00 46.00 206 PRO A CA 1
ATOM 1561 C C . PRO A 1 206 ? -22.775 12.926 15.245 1.00 46.00 206 PRO A C 1
ATOM 1563 O O . PRO A 1 206 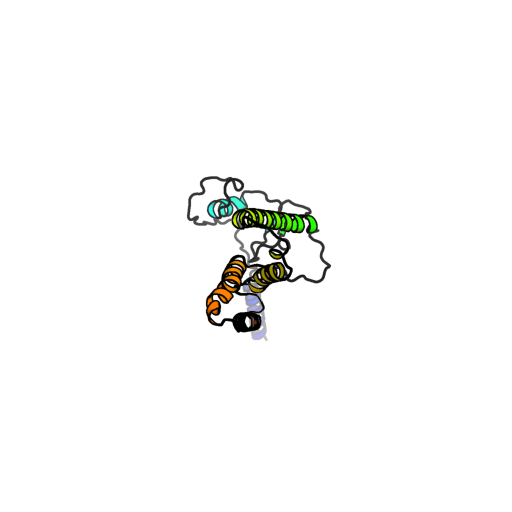? -21.547 12.938 15.502 1.00 46.00 206 PRO A O 1
#

Radius of gyration: 31.06 Å; chains: 1; bounding box: 93×51×72 Å

Sequence (206 aa):
MYTRLAFVAGSLAAFVAVSAPAFAQKQGGTLRVSHRDNPPSASIHEEATISTNMPFMPVFNNLLMFDPKEKINSPDKLVPELAESWSYDPTNTKLTAFAIGAMFAGFAGSFFAAKQRFISPESFVFIESAIILAIVVLGGMGSQIGVVLAAVLLIGLPEWFRDLGNYRMLAFGLAMVLIMVFRPRGLIAHREPSIRLHPAGSGVGP

Secondary structure (DSSP, 8-state):
-HHHHHHHHHHHHHHHHH--------S-----PPPSS--S-S-TTT---HHHHHHHTTTS--SEEE-TTSSS--GGGEEESS-S-----HHHHHHHHHHHHHHHHHHHHHHHHHHHS---GGGG-HHHHHHHHHHHHHH-TT-HHHHHHHHHHHHHHHHHTGGGGGGHHHHHHHHHHHHHHH-TT-SS-----S-----S---S--

pLDDT: mean 78.29, std 12.65, range [43.97, 96.88]